Protein AF-A0A7W9SU11-F1 (afdb_monomer)

Radius of gyration: 16.1 Å; Cα contacts (8 Å, |Δi|>4): 436; chains: 1; bounding box: 35×41×41 Å

Foldseek 3Di:
DELVVLLVVLVVLVVPDPDLVVSQVVSLQVQLVCLVDYDPVPPDLDPDDPDLWAWDWSDDPPDQKTKIKIKHAAFTKDFKKFQVQWKKKKAWSFDKKKKWWWFFPDDDDQFTATDIDDIDIHHGSDIQIAGGHGTRGIMMMTRNHNGMIMMIMITNGDRFKMWGWDADPVGGTGTHMDGDDHD

Solvent-accessible surface area (backbone atoms only — not comparable to full-atom values): 9672 Å² total; per-residue (Å²): 76,49,71,69,59,51,53,53,50,51,57,57,48,56,78,76,38,88,49,62,68,62,38,47,64,72,42,46,67,56,53,25,48,27,29,70,43,54,75,62,94,76,69,72,78,73,92,70,53,96,59,64,45,35,34,40,72,76,46,62,92,84,48,71,34,36,39,32,42,36,42,28,43,50,67,19,54,52,67,36,28,45,44,68,69,44,35,31,34,40,28,14,52,36,57,49,34,40,37,32,34,27,25,63,75,52,68,56,97,74,32,36,36,69,45,74,53,77,72,44,77,38,34,60,36,42,73,46,70,25,37,57,69,48,53,48,29,24,34,30,41,31,23,86,41,93,50,67,24,30,32,40,36,40,30,66,41,72,75,56,51,29,35,37,48,41,82,35,96,90,52,49,18,36,73,44,81,43,70,67,75,67,104

Mean predicted aligned error: 4.16 Å

Sequence (183 aa):
MNRETLIRYIRGRKAFYSDPTQLLHAVTPALARFAQHHDLDTAILPTISKGLYVRQRLTAPDEDFQLIAAFWGPQSAAPIHDHDEVTGAVTALQGTVSETKFALKGSEKNIVFLEASETETLGIGQVSPIYPGEALQRHDMRNNSETWAVTLHLYLTPLVQFRIYVPNEEGGYSSLPRTLWFD

pLDDT: mean 92.25, std 9.55, range [49.75, 98.56]

Structure (mmCIF, N/CA/C/O backbone):
data_AF-A0A7W9SU11-F1
#
_entry.id   AF-A0A7W9SU11-F1
#
loop_
_atom_site.group_PDB
_atom_site.id
_atom_site.type_symbol
_atom_site.label_atom_id
_atom_site.label_alt_id
_atom_site.label_comp_id
_atom_site.label_asym_id
_atom_site.label_entity_id
_atom_site.label_seq_id
_atom_site.pdbx_PDB_ins_code
_atom_site.Cartn_x
_atom_site.Cartn_y
_atom_site.Cartn_z
_atom_site.occupancy
_atom_site.B_iso_or_equiv
_atom_site.auth_seq_id
_atom_site.auth_comp_id
_atom_site.auth_asym_id
_atom_site.auth_atom_id
_atom_site.pdbx_PDB_model_num
ATOM 1 N N . MET A 1 1 ? 14.843 0.962 -14.477 1.00 83.25 1 MET A N 1
ATOM 2 C CA . MET A 1 1 ? 14.265 -0.392 -14.710 1.00 83.25 1 MET A CA 1
ATOM 3 C C . MET A 1 1 ? 12.850 -0.170 -15.210 1.00 83.25 1 MET A C 1
ATOM 5 O O . MET A 1 1 ? 12.140 0.564 -14.545 1.00 83.25 1 MET A O 1
ATOM 9 N N . ASN A 1 2 ? 12.438 -0.745 -16.344 1.00 88.56 2 ASN A N 1
ATOM 10 C CA . ASN A 1 2 ? 11.078 -0.528 -16.861 1.00 88.56 2 ASN A CA 1
ATOM 11 C C . ASN A 1 2 ? 10.043 -1.494 -16.243 1.00 88.56 2 ASN A C 1
ATOM 13 O O . ASN A 1 2 ? 10.406 -2.472 -15.579 1.00 88.56 2 ASN A O 1
ATOM 17 N N . ARG A 1 3 ? 8.750 -1.221 -16.480 1.00 90.94 3 ARG A N 1
ATOM 18 C CA . ARG A 1 3 ? 7.611 -1.979 -15.923 1.00 90.94 3 ARG A CA 1
ATOM 19 C C . ARG A 1 3 ? 7.685 -3.471 -16.248 1.00 90.94 3 ARG A C 1
ATOM 21 O O . ARG A 1 3 ? 7.532 -4.308 -15.364 1.00 90.94 3 ARG A O 1
ATOM 28 N N . GLU A 1 4 ? 7.945 -3.813 -17.505 1.00 92.38 4 GLU A N 1
ATOM 29 C CA . GLU A 1 4 ? 7.996 -5.208 -17.963 1.00 92.38 4 GLU A CA 1
ATOM 30 C C . GLU A 1 4 ? 9.142 -5.991 -17.320 1.00 92.38 4 GLU A C 1
ATOM 32 O O . GLU A 1 4 ? 8.994 -7.170 -16.990 1.00 92.38 4 GLU A O 1
ATOM 37 N N . THR A 1 5 ? 10.281 -5.331 -17.106 1.00 93.88 5 THR A N 1
ATOM 38 C CA . THR A 1 5 ? 11.425 -5.913 -16.400 1.00 93.88 5 THR A CA 1
ATOM 39 C C . THR A 1 5 ? 11.076 -6.198 -14.943 1.00 93.88 5 THR A C 1
ATOM 41 O O . THR A 1 5 ? 11.399 -7.279 -14.452 1.00 93.88 5 THR A O 1
ATOM 44 N N . LEU A 1 6 ? 10.379 -5.278 -14.262 1.00 95.19 6 LEU A N 1
ATOM 45 C CA . LEU A 1 6 ? 9.931 -5.488 -12.882 1.00 95.19 6 LEU A CA 1
ATOM 46 C C . LEU A 1 6 ? 8.947 -6.663 -12.782 1.00 95.19 6 LEU A C 1
ATOM 48 O O . LEU A 1 6 ? 9.148 -7.555 -11.961 1.00 95.19 6 LEU A O 1
ATOM 52 N N . ILE A 1 7 ? 7.928 -6.702 -13.646 1.00 95.75 7 ILE A N 1
ATOM 53 C CA . ILE A 1 7 ? 6.928 -7.784 -13.691 1.00 95.75 7 ILE A CA 1
ATOM 54 C C . ILE A 1 7 ? 7.610 -9.140 -13.899 1.00 95.75 7 ILE A C 1
ATOM 56 O O . ILE A 1 7 ? 7.384 -10.079 -13.137 1.00 95.75 7 ILE A O 1
ATOM 60 N N . ARG A 1 8 ? 8.504 -9.237 -14.891 1.00 96.62 8 ARG A N 1
ATOM 61 C CA . ARG A 1 8 ? 9.259 -10.465 -15.173 1.00 96.62 8 ARG A CA 1
ATOM 62 C C . ARG A 1 8 ? 10.129 -10.886 -13.992 1.00 96.62 8 ARG A C 1
ATOM 64 O O . ARG A 1 8 ? 10.212 -12.075 -13.696 1.00 96.62 8 ARG A O 1
ATOM 71 N N . TYR A 1 9 ? 10.760 -9.924 -13.318 1.00 97.44 9 TYR A N 1
ATOM 72 C CA . TYR A 1 9 ? 11.571 -10.186 -12.135 1.00 97.44 9 TYR A CA 1
ATOM 73 C C . TYR A 1 9 ? 10.728 -10.754 -10.986 1.00 97.44 9 TYR A C 1
ATOM 75 O O . TYR A 1 9 ? 11.094 -11.788 -10.432 1.00 97.44 9 TYR A O 1
ATOM 83 N N . ILE A 1 10 ? 9.587 -10.134 -10.661 1.00 97.81 10 ILE A N 1
ATOM 84 C CA . ILE A 1 10 ? 8.680 -10.603 -9.598 1.00 97.81 10 ILE A CA 1
ATOM 85 C C . ILE A 1 10 ? 8.166 -12.009 -9.915 1.00 97.81 10 ILE A C 1
ATOM 87 O O . ILE A 1 10 ? 8.278 -12.899 -9.071 1.00 97.81 10 ILE A O 1
ATOM 91 N N . ARG A 1 11 ? 7.696 -12.241 -11.147 1.00 96.69 11 ARG A N 1
ATOM 92 C CA . ARG A 1 11 ? 7.242 -13.563 -11.601 1.00 96.69 11 ARG A CA 1
ATOM 93 C C . ARG A 1 11 ? 8.333 -14.620 -11.451 1.00 96.69 11 ARG A C 1
ATOM 95 O O . ARG A 1 11 ? 8.087 -15.697 -10.920 1.00 96.69 11 ARG A O 1
ATOM 102 N N . GLY A 1 12 ? 9.557 -14.286 -11.861 1.00 97.19 12 GLY A N 1
ATOM 103 C CA . GLY A 1 12 ? 10.714 -15.157 -11.689 1.00 97.19 12 GLY A CA 1
ATOM 104 C C . GLY A 1 12 ? 10.969 -15.496 -10.221 1.00 97.19 12 GL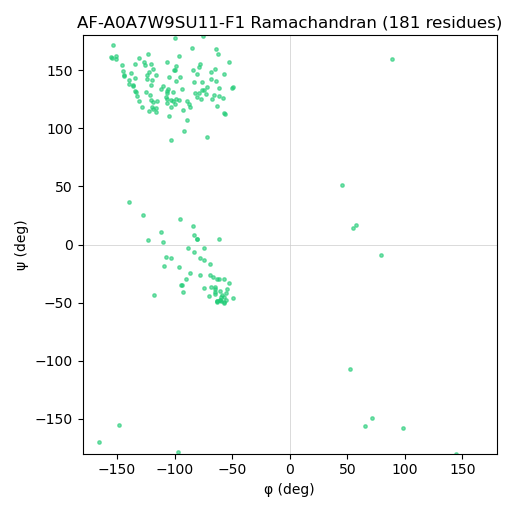Y A C 1
ATOM 105 O O . GLY A 1 12 ? 11.205 -16.653 -9.909 1.00 97.19 12 GLY A O 1
ATOM 106 N N . ARG A 1 13 ? 10.875 -14.522 -9.304 1.00 97.69 13 ARG A N 1
ATOM 107 C CA . ARG A 1 13 ? 11.064 -14.757 -7.861 1.00 97.69 13 ARG A CA 1
ATOM 108 C C . ARG A 1 13 ? 9.948 -15.588 -7.235 1.00 97.69 13 ARG A C 1
ATOM 110 O O . ARG A 1 13 ? 10.260 -16.439 -6.409 1.00 97.69 13 ARG A O 1
ATOM 117 N N . LYS A 1 14 ? 8.694 -15.418 -7.658 1.00 95.62 14 LYS A N 1
ATOM 118 C CA . LYS A 1 14 ? 7.556 -16.223 -7.176 1.00 95.62 14 LYS A CA 1
ATOM 119 C C . LYS A 1 14 ? 7.754 -17.728 -7.384 1.00 95.62 14 LYS A C 1
ATOM 121 O O . LYS A 1 14 ? 7.312 -18.507 -6.553 1.00 95.62 14 LYS A O 1
ATOM 126 N N . ALA A 1 15 ? 8.494 -18.136 -8.416 1.00 92.19 15 ALA A N 1
ATOM 127 C CA . ALA A 1 15 ? 8.825 -19.545 -8.645 1.00 92.19 15 ALA A CA 1
ATOM 128 C C . ALA A 1 15 ? 9.805 -20.149 -7.614 1.00 92.19 15 ALA A C 1
ATOM 130 O O . ALA A 1 15 ? 9.920 -21.369 -7.537 1.00 92.19 15 ALA A O 1
ATOM 131 N N . PHE A 1 16 ? 10.521 -19.325 -6.838 1.00 95.25 16 PHE A N 1
ATOM 132 C CA . PHE A 1 16 ? 11.552 -19.776 -5.890 1.00 95.25 16 PHE A CA 1
ATOM 133 C C . PHE A 1 16 ? 11.160 -19.631 -4.416 1.00 95.25 16 PHE A C 1
ATOM 135 O O . PHE A 1 16 ? 11.788 -20.260 -3.568 1.00 95.25 16 PHE A O 1
ATOM 142 N N . TYR A 1 17 ? 10.163 -18.803 -4.098 1.00 96.12 17 TYR A N 1
ATOM 143 C CA . TYR A 1 17 ? 9.765 -18.513 -2.720 1.00 96.12 17 TYR A CA 1
ATOM 144 C C . TYR A 1 17 ? 8.313 -18.922 -2.483 1.00 96.12 17 TYR A C 1
ATOM 146 O O . TYR A 1 17 ? 7.404 -18.360 -3.088 1.00 96.12 17 TYR A O 1
ATOM 154 N N . SER A 1 18 ? 8.099 -19.864 -1.563 1.00 92.88 18 SER A N 1
ATOM 155 C CA . SER A 1 18 ? 6.765 -20.239 -1.075 1.00 92.88 18 SER A CA 1
ATOM 156 C C . SER A 1 18 ? 6.287 -19.366 0.089 1.00 92.88 18 SER A C 1
ATOM 158 O O . SER A 1 18 ? 5.088 -19.245 0.312 1.00 92.88 18 SER A O 1
ATOM 160 N N . ASP A 1 19 ? 7.218 -18.769 0.838 1.00 95.81 19 ASP A N 1
ATOM 161 C CA .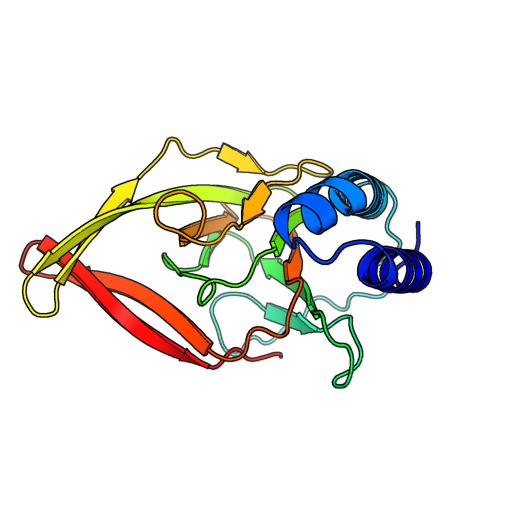 ASP A 1 19 ? 6.925 -17.835 1.926 1.00 95.81 19 ASP A CA 1
ATOM 162 C C . ASP A 1 19 ? 6.775 -16.409 1.356 1.00 95.81 19 ASP A C 1
ATOM 164 O O . ASP A 1 19 ? 7.739 -15.872 0.790 1.00 95.81 19 ASP A O 1
ATOM 168 N N . PRO A 1 20 ? 5.596 -15.771 1.492 1.00 95.31 20 PRO A N 1
ATOM 169 C CA . PRO A 1 20 ? 5.348 -14.448 0.930 1.00 95.31 20 PRO A CA 1
ATOM 170 C C . PRO A 1 20 ? 6.186 -13.345 1.591 1.00 95.31 20 PRO A C 1
ATOM 172 O O . PRO A 1 20 ? 6.525 -12.368 0.928 1.00 95.31 20 PRO A O 1
ATOM 175 N N . THR A 1 21 ? 6.582 -13.490 2.857 1.00 95.25 21 THR A N 1
ATOM 176 C CA . THR A 1 21 ? 7.449 -12.527 3.551 1.00 95.25 21 THR A CA 1
ATOM 177 C C . THR A 1 21 ? 8.866 -12.582 2.992 1.00 95.25 21 THR A C 1
ATOM 179 O O . THR A 1 21 ? 9.460 -11.546 2.683 1.00 95.25 21 THR A O 1
ATOM 182 N N . GLN A 1 22 ? 9.399 -13.789 2.780 1.00 97.38 22 GLN A N 1
ATOM 183 C CA . GLN A 1 22 ? 10.710 -13.965 2.145 1.00 97.38 22 GLN A CA 1
ATOM 184 C C . GLN A 1 22 ? 10.703 -13.481 0.694 1.00 97.38 22 GLN A C 1
ATOM 186 O O . GLN A 1 22 ? 11.646 -12.816 0.257 1.00 97.38 22 GLN A O 1
ATOM 191 N N . LEU A 1 23 ? 9.623 -13.767 -0.041 1.00 98.19 23 LEU A N 1
ATOM 192 C CA . LEU A 1 23 ? 9.425 -13.252 -1.390 1.00 98.19 23 LEU A CA 1
ATOM 193 C C . LEU A 1 23 ? 9.410 -11.722 -1.401 1.00 98.19 23 LEU A C 1
ATOM 195 O O . LEU A 1 23 ? 10.122 -11.128 -2.213 1.00 98.19 23 LEU A O 1
ATOM 199 N N . LEU A 1 24 ? 8.640 -11.087 -0.508 1.00 98.19 24 LEU A N 1
ATOM 200 C CA . LEU A 1 24 ? 8.565 -9.630 -0.427 1.00 98.19 24 LEU A CA 1
ATOM 201 C C . LEU A 1 24 ? 9.955 -9.039 -0.196 1.00 98.19 24 LEU A C 1
ATOM 203 O O . LEU A 1 24 ? 10.400 -8.193 -0.969 1.00 98.19 24 LEU A O 1
ATOM 207 N N . HIS A 1 25 ? 10.681 -9.559 0.794 1.00 97.62 25 HIS A N 1
ATOM 208 C CA . HIS A 1 25 ? 12.052 -9.147 1.077 1.00 97.62 25 HIS A CA 1
ATOM 209 C C . HIS A 1 25 ? 12.966 -9.277 -0.158 1.00 97.62 25 HIS A C 1
ATOM 211 O O . HIS A 1 25 ? 13.741 -8.368 -0.460 1.00 97.62 25 HIS A O 1
ATOM 217 N N . ALA A 1 26 ? 12.844 -10.362 -0.928 1.00 98.12 26 ALA A N 1
ATOM 218 C CA . ALA A 1 26 ? 13.635 -10.588 -2.139 1.00 98.12 26 ALA A CA 1
ATOM 219 C C . ALA A 1 26 ? 13.291 -9.640 -3.309 1.00 98.12 26 ALA A C 1
ATOM 221 O O . ALA A 1 26 ? 14.146 -9.389 -4.174 1.00 98.12 26 ALA A O 1
ATOM 222 N N . VAL A 1 27 ? 12.061 -9.115 -3.375 1.00 98.31 27 VAL A N 1
ATOM 223 C CA . VAL A 1 27 ? 11.626 -8.181 -4.431 1.00 98.31 27 VAL A CA 1
ATOM 224 C C . VAL A 1 27 ? 11.716 -6.708 -4.033 1.00 98.31 27 VAL A C 1
ATOM 226 O O . VAL A 1 27 ? 11.828 -5.867 -4.926 1.00 98.31 27 VAL A O 1
ATOM 229 N N . THR A 1 28 ? 11.776 -6.381 -2.740 1.00 98.31 28 THR A N 1
ATOM 230 C CA . THR A 1 28 ? 11.901 -5.006 -2.222 1.00 98.31 28 THR A CA 1
ATOM 231 C C . THR A 1 28 ? 13.013 -4.189 -2.896 1.00 98.31 28 THR A C 1
ATOM 233 O O . THR A 1 28 ? 12.728 -3.081 -3.356 1.00 98.31 28 THR A O 1
ATOM 236 N N . PRO A 1 29 ? 14.247 -4.702 -3.096 1.00 97.69 29 PRO A N 1
ATOM 237 C CA . PRO A 1 29 ? 15.281 -3.941 -3.803 1.00 97.69 29 PRO A CA 1
ATOM 238 C C . PRO A 1 29 ? 14.929 -3.626 -5.264 1.00 97.69 29 PRO A C 1
ATOM 240 O O . PRO A 1 29 ? 15.383 -2.625 -5.814 1.00 97.69 29 PRO A O 1
ATOM 243 N N . ALA A 1 30 ? 14.142 -4.480 -5.928 1.00 97.06 30 ALA A N 1
ATOM 244 C CA . ALA A 1 30 ? 13.683 -4.223 -7.290 1.00 97.06 30 ALA A CA 1
ATOM 245 C C . ALA A 1 30 ? 12.582 -3.155 -7.324 1.00 97.06 30 ALA A C 1
ATOM 247 O O . ALA A 1 30 ? 12.623 -2.309 -8.215 1.00 97.06 30 ALA A O 1
ATOM 248 N N . LEU A 1 31 ? 11.673 -3.145 -6.340 1.00 97.06 31 LEU A N 1
ATOM 249 C CA . LEU A 1 31 ? 10.680 -2.078 -6.172 1.00 97.06 31 LEU A CA 1
ATOM 250 C C . LEU A 1 31 ? 11.354 -0.723 -5.947 1.00 97.06 31 LEU A C 1
ATOM 252 O O . LEU A 1 31 ? 11.051 0.226 -6.663 1.00 97.06 31 LEU A O 1
ATOM 256 N N . ALA A 1 32 ? 12.331 -0.654 -5.039 1.00 96.50 32 ALA A N 1
ATOM 257 C CA . ALA A 1 32 ? 13.080 0.573 -4.766 1.00 96.50 32 ALA A CA 1
ATOM 258 C C . ALA A 1 32 ? 13.812 1.099 -6.017 1.00 96.50 32 ALA A C 1
ATOM 260 O O . ALA A 1 32 ? 13.729 2.281 -6.350 1.00 96.50 32 ALA A O 1
ATOM 261 N N . ARG A 1 33 ? 14.485 0.214 -6.769 1.00 95.00 33 ARG A N 1
ATOM 262 C CA . ARG A 1 33 ? 15.154 0.590 -8.029 1.00 95.00 33 ARG A CA 1
ATOM 263 C C . ARG A 1 33 ? 14.179 1.037 -9.11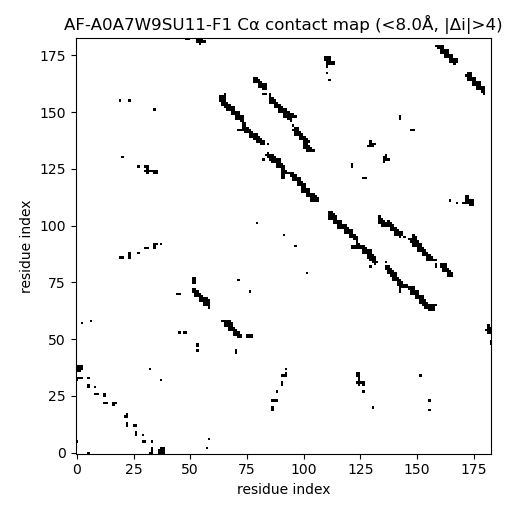1 1.00 95.00 33 ARG A C 1
ATOM 265 O O . ARG A 1 33 ? 14.521 1.929 -9.885 1.00 95.00 33 ARG A O 1
ATOM 272 N N . PHE A 1 34 ? 13.016 0.391 -9.205 1.00 93.94 34 PHE A N 1
ATOM 273 C CA . PHE A 1 34 ? 11.959 0.809 -10.119 1.00 93.94 34 PHE A CA 1
ATOM 274 C C . PHE A 1 34 ? 11.467 2.203 -9.734 1.00 93.94 34 PHE A C 1
ATOM 276 O O . PHE A 1 34 ? 11.493 3.086 -10.576 1.00 93.94 34 PHE A O 1
ATOM 283 N N . ALA A 1 35 ? 11.156 2.444 -8.461 1.00 93.19 35 ALA A N 1
ATOM 284 C CA . ALA A 1 35 ? 10.725 3.750 -7.976 1.00 93.19 35 ALA A CA 1
ATOM 285 C C . ALA A 1 35 ? 11.697 4.886 -8.321 1.00 93.19 35 ALA A C 1
ATOM 287 O O . ALA A 1 35 ? 11.261 5.952 -8.729 1.00 93.19 35 ALA A O 1
ATOM 288 N N . GLN A 1 36 ? 13.006 4.646 -8.266 1.00 91.00 36 GLN A N 1
ATOM 289 C CA . GLN A 1 36 ? 14.010 5.668 -8.584 1.00 91.00 36 GLN A CA 1
ATOM 290 C C . GLN A 1 36 ? 14.238 5.921 -10.084 1.00 91.00 36 GLN A C 1
ATOM 292 O O . GLN A 1 36 ? 14.706 6.991 -10.454 1.00 91.00 36 GLN A O 1
ATOM 297 N N . HIS A 1 37 ? 13.985 4.932 -10.945 1.00 83.31 37 HIS A N 1
ATOM 298 C CA . HIS A 1 37 ? 14.396 4.962 -12.359 1.00 83.31 37 HIS A CA 1
ATOM 299 C C . HIS A 1 37 ? 13.306 4.397 -13.272 1.00 83.31 37 HIS A C 1
ATOM 301 O O . HIS A 1 37 ? 13.599 3.621 -14.197 1.00 83.31 37 HIS A O 1
ATOM 307 N N . HIS A 1 38 ? 12.051 4.666 -12.931 1.00 74.44 38 HIS A N 1
ATOM 308 C CA . HIS A 1 38 ? 10.921 4.257 -13.740 1.00 74.44 38 HIS A CA 1
ATOM 309 C C . HIS A 1 38 ? 10.758 5.242 -14.887 1.00 74.44 38 HIS A C 1
ATOM 311 O O . HIS A 1 38 ? 11.009 6.434 -14.757 1.00 74.44 38 HIS A O 1
ATOM 317 N N . ASP A 1 39 ? 10.306 4.699 -16.000 1.00 66.00 39 ASP A N 1
ATOM 318 C CA . ASP A 1 39 ? 9.801 5.464 -17.120 1.00 66.00 39 ASP A CA 1
ATOM 319 C C . ASP A 1 39 ? 8.276 5.330 -17.038 1.00 66.00 39 ASP A C 1
ATOM 321 O O . ASP A 1 39 ? 7.695 4.323 -17.455 1.00 66.00 39 ASP A O 1
ATOM 325 N N . LEU A 1 40 ? 7.652 6.264 -16.316 1.00 62.12 40 LEU A N 1
ATOM 326 C CA . LEU A 1 40 ? 6.199 6.434 -16.315 1.00 62.12 40 LEU A CA 1
ATOM 327 C C . LEU A 1 40 ? 5.804 7.520 -17.321 1.00 62.12 40 LEU A C 1
ATOM 329 O O . LEU A 1 40 ? 4.695 8.035 -17.209 1.00 62.12 40 LEU A O 1
ATOM 333 N N . ASP A 1 41 ? 6.638 7.835 -18.323 1.00 53.31 41 ASP A N 1
ATOM 334 C CA . ASP A 1 41 ? 6.478 8.981 -19.242 1.00 53.31 41 ASP A CA 1
ATOM 335 C C . ASP A 1 41 ? 5.184 8.931 -20.092 1.00 53.31 41 ASP A C 1
ATOM 337 O O . ASP A 1 41 ? 4.930 9.785 -20.937 1.00 53.31 41 ASP A O 1
ATOM 341 N N . THR A 1 42 ? 4.314 7.948 -19.847 1.00 49.75 42 THR A N 1
ATOM 342 C CA . THR A 1 42 ? 3.008 7.737 -20.481 1.00 49.75 42 THR A CA 1
ATOM 343 C C . THR A 1 42 ? 1.827 7.676 -19.504 1.00 49.75 42 THR A C 1
ATOM 345 O O . THR A 1 42 ? 0.697 7.439 -19.937 1.00 49.75 42 THR A O 1
ATOM 348 N N . ALA A 1 43 ? 2.033 7.881 -18.200 1.00 55.91 43 ALA A N 1
ATOM 349 C CA . ALA A 1 43 ? 0.943 7.909 -17.233 1.00 55.91 43 ALA A CA 1
ATOM 350 C C . ALA A 1 43 ? 0.121 9.193 -17.421 1.00 55.91 43 ALA A C 1
ATOM 352 O O . ALA A 1 43 ? 0.435 10.249 -16.875 1.00 55.91 43 ALA A O 1
ATOM 353 N N . ILE A 1 44 ? -0.937 9.101 -18.229 1.00 56.00 44 ILE A N 1
ATOM 354 C CA . ILE A 1 44 ? -1.961 10.139 -18.322 1.00 56.00 44 ILE A CA 1
ATOM 355 C C . ILE A 1 44 ? -2.511 10.321 -16.912 1.00 56.00 44 ILE A C 1
ATOM 357 O O . ILE A 1 44 ? -3.130 9.397 -16.386 1.00 56.00 44 ILE A O 1
ATOM 361 N N . LEU A 1 45 ? -2.271 11.493 -16.312 1.00 61.69 45 LEU A N 1
ATOM 362 C CA . LEU A 1 45 ? -2.900 11.858 -15.049 1.00 61.69 45 LEU A CA 1
ATOM 363 C C . LEU A 1 45 ? -4.416 11.757 -15.254 1.00 61.69 45 LEU A C 1
ATOM 365 O O . LEU A 1 45 ? -4.978 12.519 -16.048 1.00 61.69 45 LEU A O 1
ATOM 369 N N . PRO A 1 46 ? -5.078 10.794 -14.605 1.00 60.44 46 PRO A N 1
ATOM 370 C CA . PRO A 1 46 ? -6.493 10.586 -14.816 1.00 60.44 46 PRO A CA 1
ATOM 371 C C . PRO A 1 46 ? -7.239 11.799 -14.260 1.00 60.44 46 PRO A C 1
ATOM 373 O O . PRO A 1 46 ? -7.070 12.177 -13.102 1.00 60.44 46 PRO A O 1
ATOM 376 N N . THR A 1 47 ? -8.056 12.432 -15.098 1.00 61.09 47 THR A N 1
ATOM 377 C CA . THR A 1 47 ? -8.849 13.615 -14.725 1.00 61.09 47 THR A CA 1
ATOM 378 C C . THR A 1 47 ? -10.153 13.255 -14.014 1.00 61.09 47 THR A C 1
ATOM 380 O O . THR A 1 47 ? -10.857 14.142 -13.536 1.00 61.09 47 THR A O 1
ATOM 383 N N . ILE A 1 48 ? -10.483 11.961 -13.936 1.00 64.25 48 ILE A N 1
ATOM 384 C CA . ILE A 1 48 ? -11.693 11.429 -13.309 1.00 64.25 48 ILE A CA 1
ATOM 385 C C . ILE A 1 48 ? -11.293 10.239 -12.437 1.00 64.25 48 ILE A C 1
ATOM 387 O O . ILE A 1 48 ? -10.574 9.351 -12.888 1.00 64.25 48 ILE A O 1
ATOM 391 N N . SER A 1 49 ? -11.783 10.224 -11.199 1.00 68.62 49 SER A N 1
ATOM 392 C CA . SER A 1 49 ? -11.659 9.100 -10.272 1.00 68.62 49 SER A CA 1
ATOM 393 C C . SER A 1 49 ? -13.042 8.658 -9.802 1.00 68.62 49 SER A C 1
ATOM 395 O O . SER A 1 49 ? -13.923 9.492 -9.584 1.00 68.62 49 SER A O 1
ATOM 397 N N . LYS A 1 50 ? -13.223 7.354 -9.577 1.00 66.75 50 LYS A N 1
ATOM 398 C CA . LYS A 1 50 ? -14.367 6.799 -8.833 1.00 66.75 50 LYS A CA 1
ATOM 399 C C . LYS A 1 50 ? -14.258 7.016 -7.312 1.00 66.75 50 LYS A C 1
ATOM 401 O O . LYS A 1 50 ? -15.167 6.628 -6.582 1.00 66.75 50 LYS A O 1
ATOM 406 N N . GLY A 1 51 ? -13.162 7.595 -6.817 1.00 69.88 51 GLY A N 1
ATOM 407 C CA . GLY A 1 51 ? -12.908 7.853 -5.400 1.00 69.88 51 GLY A CA 1
ATOM 408 C C . GLY A 1 51 ? -12.059 9.103 -5.146 1.00 69.88 51 GLY A C 1
ATOM 409 O O . GLY A 1 51 ? -12.027 10.030 -5.947 1.00 69.88 51 GLY A O 1
ATOM 410 N N . LEU A 1 52 ? -11.378 9.134 -3.995 1.00 80.12 52 LEU A N 1
ATOM 411 C CA . LEU A 1 52 ? -10.535 10.268 -3.574 1.00 80.12 52 LEU A CA 1
ATOM 412 C C . LEU A 1 52 ? -9.162 10.302 -4.271 1.00 80.12 52 LEU A C 1
ATOM 414 O O . LEU A 1 52 ? -8.434 11.284 -4.165 1.00 80.12 52 LEU A O 1
ATOM 418 N N . TYR A 1 53 ? -8.806 9.217 -4.953 1.00 85.75 53 TYR A N 1
ATOM 419 C CA . TYR A 1 53 ? -7.558 9.011 -5.679 1.00 85.75 53 TYR A CA 1
ATOM 420 C C . TYR A 1 53 ? -7.794 7.965 -6.771 1.00 85.75 53 TYR A C 1
ATOM 422 O O . TYR A 1 53 ? -8.778 7.224 -6.717 1.00 85.75 53 TYR A O 1
ATOM 430 N N . VAL A 1 54 ? -6.925 7.903 -7.775 1.00 90.69 54 VAL A N 1
ATOM 431 C CA . VAL A 1 54 ? -7.098 6.986 -8.915 1.00 90.69 54 VAL A CA 1
ATOM 432 C C . VAL A 1 54 ? -6.252 5.738 -8.725 1.00 90.69 54 VAL A C 1
ATOM 434 O O . VAL A 1 54 ? -5.109 5.850 -8.286 1.00 90.69 54 VAL A O 1
ATOM 437 N N . ARG A 1 55 ? -6.774 4.562 -9.090 1.00 92.44 55 ARG A N 1
ATOM 438 C CA . ARG A 1 55 ? -6.005 3.311 -9.147 1.00 92.44 55 ARG A CA 1
ATOM 439 C C . ARG A 1 55 ? -5.929 2.767 -10.566 1.00 92.44 55 ARG A C 1
ATOM 441 O O . ARG A 1 55 ? -6.929 2.318 -11.118 1.00 92.44 55 ARG A O 1
ATOM 448 N N . GLN A 1 56 ? -4.718 2.688 -11.102 1.00 91.81 56 GLN A N 1
ATOM 449 C CA . GLN A 1 56 ? -4.441 2.040 -12.378 1.00 91.81 56 GLN A CA 1
ATOM 450 C C . GLN A 1 56 ? -3.737 0.702 -12.152 1.00 91.81 56 GLN A C 1
ATOM 452 O O . GLN A 1 56 ? -2.640 0.646 -11.590 1.00 91.81 56 GLN A O 1
ATOM 457 N N . ARG A 1 57 ? -4.333 -0.394 -12.631 1.00 93.56 57 ARG A N 1
ATOM 458 C CA . ARG A 1 57 ? -3.661 -1.699 -12.649 1.00 93.56 57 ARG A CA 1
ATOM 459 C C . ARG A 1 57 ? -2.571 -1.704 -13.727 1.00 93.56 57 ARG A C 1
ATOM 461 O O . ARG A 1 57 ? -2.826 -1.366 -14.878 1.00 93.56 57 ARG A O 1
ATOM 468 N N . LEU A 1 58 ? -1.362 -2.119 -13.354 1.00 93.06 58 LEU A N 1
ATOM 469 C CA . LEU A 1 58 ? -0.193 -2.203 -14.243 1.00 93.06 58 LEU A CA 1
ATOM 470 C C . LEU A 1 58 ? 0.137 -3.634 -14.696 1.00 93.06 58 LEU A C 1
ATOM 472 O O . LEU A 1 58 ? 0.978 -3.831 -15.570 1.00 93.06 58 LEU A O 1
ATOM 476 N N . THR A 1 59 ? -0.496 -4.625 -14.074 1.00 95.19 59 THR A N 1
ATOM 477 C CA . THR A 1 59 ? -0.386 -6.059 -14.390 1.00 95.19 59 THR A CA 1
ATOM 478 C C . THR A 1 59 ? -1.560 -6.507 -15.251 1.00 95.19 59 THR A C 1
ATOM 480 O O . THR A 1 59 ? -2.644 -5.927 -15.161 1.00 95.19 59 THR A O 1
ATOM 483 N N . ALA A 1 60 ? -1.370 -7.557 -16.051 1.00 93.56 60 ALA A N 1
ATOM 484 C CA . ALA A 1 60 ? -2.475 -8.173 -16.776 1.00 93.56 60 ALA A CA 1
ATOM 485 C C . ALA A 1 60 ? -3.491 -8.801 -15.793 1.00 93.56 60 ALA A C 1
ATOM 487 O O . ALA A 1 60 ? -3.100 -9.173 -14.680 1.00 93.56 60 ALA A O 1
ATOM 488 N N . PRO A 1 61 ? -4.790 -8.889 -16.152 1.00 91.38 61 PRO A N 1
ATOM 489 C CA . PRO A 1 61 ? -5.836 -9.423 -15.280 1.00 91.38 61 PRO A CA 1
ATOM 490 C C . PRO A 1 61 ? -5.563 -10.813 -14.694 1.00 91.38 61 PRO A C 1
ATOM 492 O O . PRO A 1 6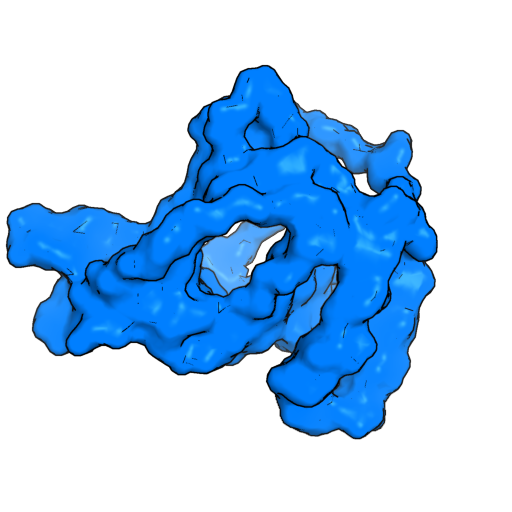1 ? -5.960 -11.062 -13.556 1.00 91.38 61 PRO A O 1
ATOM 495 N N . ASP A 1 62 ? -4.871 -11.659 -15.451 1.00 93.12 62 ASP A N 1
ATOM 496 C CA . ASP A 1 62 ? -4.529 -13.057 -15.179 1.00 93.12 62 ASP A CA 1
ATOM 497 C C . ASP A 1 62 ? -3.211 -13.257 -14.409 1.00 93.12 62 ASP A C 1
ATOM 499 O O . ASP A 1 62 ? -2.894 -14.387 -14.043 1.00 93.12 62 ASP A O 1
ATOM 503 N N . GLU A 1 63 ? -2.458 -12.191 -14.112 1.00 95.69 63 GLU A N 1
ATOM 504 C CA . GLU A 1 63 ? -1.291 -12.297 -13.225 1.00 95.69 63 GLU A CA 1
ATOM 505 C C . GLU A 1 63 ? -1.711 -12.699 -11.802 1.00 95.69 63 GLU A C 1
ATOM 507 O O . GLU A 1 63 ? -2.686 -12.187 -11.243 1.00 95.69 63 GLU A O 1
ATOM 512 N N . ASP A 1 64 ? -0.908 -13.558 -11.175 1.00 95.75 64 ASP A N 1
ATOM 513 C CA . ASP A 1 64 ? -1.094 -14.066 -9.810 1.00 95.75 64 ASP A CA 1
ATOM 514 C C . ASP A 1 64 ? -0.535 -13.121 -8.725 1.00 95.75 64 ASP A C 1
ATOM 516 O O . ASP A 1 64 ? -0.334 -13.507 -7.572 1.00 95.75 64 ASP A O 1
ATOM 520 N N . PHE A 1 65 ? -0.271 -11.872 -9.103 1.00 97.62 65 PHE A N 1
ATOM 521 C CA . PHE A 1 65 ? 0.097 -10.745 -8.255 1.00 97.62 65 PHE A CA 1
ATOM 522 C C . PHE A 1 65 ? -0.400 -9.455 -8.919 1.00 97.62 65 PHE A C 1
ATOM 524 O O . PHE A 1 65 ? -0.682 -9.421 -10.119 1.00 97.62 65 PHE A O 1
ATOM 531 N N . GLN A 1 66 ? -0.499 -8.369 -8.158 1.00 97.75 66 GLN A N 1
ATOM 532 C CA . GLN A 1 66 ? -0.956 -7.083 -8.679 1.00 97.75 66 GLN A CA 1
ATOM 533 C C . GLN A 1 66 ? 0.103 -6.006 -8.468 1.00 97.75 66 GLN A C 1
ATOM 535 O O . GLN A 1 66 ? 0.572 -5.787 -7.355 1.00 97.75 66 GLN A O 1
ATOM 540 N N . LEU A 1 67 ? 0.438 -5.301 -9.548 1.00 97.19 67 LEU A N 1
ATOM 541 C CA . LEU A 1 67 ? 1.027 -3.965 -9.473 1.00 97.19 67 LEU A CA 1
ATOM 542 C C . LEU A 1 67 ? -0.049 -2.930 -9.767 1.00 97.19 67 LEU A C 1
ATOM 544 O O . LEU A 1 67 ? -0.769 -3.055 -10.765 1.00 97.19 67 LEU A O 1
ATOM 548 N N . ILE A 1 68 ? -0.131 -1.915 -8.916 1.00 95.56 68 ILE A N 1
ATOM 549 C CA . ILE A 1 68 ? -1.116 -0.839 -9.000 1.00 95.56 68 ILE A CA 1
ATOM 550 C C . ILE A 1 68 ? -0.381 0.488 -8.826 1.00 95.56 68 ILE A C 1
ATOM 552 O O . ILE A 1 68 ? 0.351 0.661 -7.855 1.00 95.56 68 ILE A O 1
ATOM 556 N N . ALA A 1 69 ? -0.581 1.421 -9.751 1.00 94.31 69 ALA A N 1
ATOM 557 C CA . ALA A 1 69 ? -0.225 2.817 -9.540 1.00 94.31 69 ALA A CA 1
ATOM 558 C C . ALA A 1 69 ? -1.422 3.537 -8.913 1.00 94.31 69 ALA A C 1
ATOM 560 O O . ALA A 1 69 ? -2.519 3.507 -9.476 1.00 94.31 69 ALA A O 1
ATOM 561 N N . ALA A 1 70 ? -1.217 4.164 -7.758 1.00 94.44 70 ALA A N 1
ATOM 562 C CA . ALA A 1 70 ? -2.194 5.055 -7.154 1.00 94.44 70 ALA A CA 1
ATOM 563 C C . ALA A 1 70 ? -1.766 6.512 -7.370 1.00 94.44 70 ALA A C 1
ATOM 565 O O . ALA A 1 70 ? -0.645 6.887 -7.025 1.00 94.44 70 ALA A O 1
ATOM 566 N N . PHE A 1 71 ? -2.652 7.314 -7.962 1.00 93.50 71 PHE A N 1
ATOM 567 C CA . PHE A 1 71 ? -2.423 8.730 -8.247 1.00 93.50 71 PHE A CA 1
ATOM 568 C C . PHE A 1 71 ? -3.177 9.578 -7.235 1.00 93.50 71 PHE A C 1
ATOM 570 O O . PHE A 1 71 ? -4.409 9.540 -7.167 1.00 93.50 71 PHE A O 1
ATOM 577 N N . TRP A 1 72 ? -2.420 10.357 -6.478 1.00 93.62 72 TRP A N 1
ATOM 578 C CA . TRP A 1 72 ? -2.895 11.163 -5.370 1.00 93.62 72 TRP A CA 1
ATOM 579 C C . TRP A 1 72 ? -2.936 12.621 -5.804 1.00 93.62 72 TRP A C 1
ATOM 581 O O . TRP A 1 72 ? -1.891 13.249 -5.992 1.00 93.62 72 TRP A O 1
ATOM 591 N N . GLY A 1 73 ? -4.143 13.169 -5.942 1.00 91.06 73 GLY A N 1
ATOM 592 C CA . GLY A 1 73 ? -4.320 14.606 -6.131 1.00 91.06 73 GLY A CA 1
ATOM 593 C C . GLY A 1 73 ? -3.799 15.399 -4.925 1.00 91.06 73 GLY A C 1
ATOM 594 O O . GLY A 1 73 ? -3.591 14.808 -3.855 1.00 91.06 73 GLY A O 1
ATOM 595 N N . PRO A 1 74 ? -3.595 16.719 -5.070 1.00 90.94 74 PRO A N 1
ATOM 596 C CA . PRO A 1 74 ? -3.265 17.588 -3.945 1.00 90.94 74 PRO A CA 1
ATOM 597 C C . PRO A 1 74 ? -4.236 17.384 -2.781 1.00 90.94 74 PRO A C 1
ATOM 599 O O . PRO A 1 74 ? -5.447 17.301 -2.998 1.00 90.94 74 PRO A O 1
ATOM 602 N N . GLN A 1 75 ? -3.709 17.274 -1.562 1.00 93.00 75 GLN A N 1
ATOM 603 C CA . GLN A 1 75 ? -4.495 17.097 -0.330 1.00 93.00 75 GLN A CA 1
ATOM 604 C C . GLN A 1 75 ? -5.426 15.862 -0.308 1.00 93.00 75 GLN A C 1
ATOM 606 O O . GLN A 1 75 ? -6.333 15.772 0.522 1.00 93.00 75 GLN A O 1
ATOM 611 N N . SER A 1 76 ? -5.226 14.886 -1.204 1.00 93.31 76 SER A N 1
ATOM 612 C CA . SER A 1 76 ? -6.015 13.646 -1.218 1.00 93.31 76 SER A CA 1
ATOM 613 C C . SER A 1 76 ? -5.554 12.651 -0.153 1.00 93.31 76 SER A C 1
ATOM 615 O O . SER A 1 76 ? -4.387 12.609 0.242 1.00 93.31 76 SER A O 1
ATOM 617 N N . ALA A 1 77 ? -6.483 11.811 0.301 1.00 94.62 77 ALA A N 1
ATOM 618 C CA . ALA A 1 77 ? -6.229 10.821 1.336 1.00 94.62 77 ALA A CA 1
ATOM 619 C C . ALA A 1 77 ? -7.021 9.534 1.099 1.00 94.62 77 ALA A C 1
ATOM 621 O O . ALA A 1 77 ? -8.139 9.552 0.577 1.00 94.62 77 ALA A O 1
ATOM 622 N N . ALA A 1 78 ? -6.452 8.416 1.539 1.00 95.06 78 ALA A N 1
ATOM 623 C CA . ALA A 1 78 ? -7.161 7.162 1.721 1.00 95.06 78 ALA A CA 1
ATOM 624 C C . ALA A 1 78 ? -7.615 7.052 3.185 1.00 95.06 78 ALA A C 1
ATOM 626 O O . ALA A 1 78 ? -6.883 7.478 4.082 1.00 95.06 78 ALA A O 1
ATOM 627 N N . PRO A 1 79 ? -8.800 6.474 3.455 1.00 95.25 79 PRO A N 1
ATOM 628 C CA . PRO A 1 79 ? -9.180 6.134 4.821 1.00 95.25 79 PRO A CA 1
ATOM 629 C C . PRO A 1 79 ? -8.236 5.064 5.381 1.00 95.25 79 PRO A C 1
ATOM 631 O O . PRO A 1 79 ? -7.510 4.410 4.628 1.00 95.25 79 PRO A O 1
ATOM 634 N N . ILE A 1 80 ? -8.312 4.823 6.691 1.00 97.69 80 ILE A N 1
ATOM 635 C CA . ILE A 1 80 ? -7.684 3.641 7.285 1.00 97.69 80 ILE A CA 1
ATOM 636 C C . ILE A 1 80 ? -8.268 2.409 6.596 1.00 97.69 80 ILE A C 1
ATOM 638 O O . ILE A 1 80 ? -9.492 2.250 6.535 1.00 97.69 80 ILE A O 1
ATOM 642 N N . HIS A 1 81 ? -7.412 1.547 6.066 1.00 97.69 81 HIS A N 1
ATOM 643 C CA . HIS A 1 81 ? -7.830 0.343 5.365 1.00 97.69 81 HIS A CA 1
ATOM 644 C C . HIS A 1 81 ? -6.859 -0.808 5.575 1.00 97.69 81 HIS A C 1
ATOM 646 O O . HIS A 1 81 ? -5.682 -0.595 5.861 1.00 97.69 81 HIS A O 1
ATOM 652 N N . ASP A 1 82 ? -7.391 -2.020 5.450 1.00 97.62 82 ASP A N 1
ATOM 653 C CA . ASP A 1 82 ? -6.625 -3.257 5.411 1.00 97.62 82 ASP A CA 1
ATOM 654 C C . ASP A 1 82 ? -6.365 -3.733 3.972 1.00 97.62 82 ASP A C 1
ATOM 656 O O . ASP A 1 82 ? -6.744 -3.089 2.992 1.00 97.62 82 ASP A O 1
ATOM 660 N N . HIS A 1 83 ? -5.692 -4.875 3.873 1.00 97.31 83 HIS A N 1
ATOM 661 C CA . HIS A 1 83 ? -5.345 -5.589 2.650 1.00 97.31 83 HIS A CA 1
ATOM 662 C C . HIS A 1 83 ? -5.781 -7.061 2.679 1.00 97.31 83 HIS A C 1
ATOM 664 O O . HIS A 1 83 ? -5.133 -7.877 2.040 1.00 97.31 83 HIS A O 1
ATOM 670 N N . ASP A 1 84 ? -6.812 -7.424 3.456 1.00 96.06 84 ASP A N 1
ATOM 671 C CA . ASP A 1 84 ? -7.348 -8.802 3.531 1.00 96.06 84 ASP A CA 1
ATOM 672 C C . ASP A 1 84 ? -6.267 -9.902 3.663 1.00 96.06 84 ASP A C 1
ATOM 674 O O . ASP A 1 84 ? -6.184 -10.833 2.867 1.00 96.06 84 ASP A O 1
ATOM 678 N N . GLU A 1 85 ? -5.359 -9.735 4.634 1.00 95.50 85 GLU A N 1
ATOM 679 C CA . GLU A 1 85 ? -4.190 -10.609 4.856 1.00 95.50 85 GLU A CA 1
ATOM 680 C C . GLU A 1 85 ? -3.245 -10.808 3.645 1.00 95.50 85 GLU A C 1
ATOM 682 O O . GLU A 1 85 ? -2.373 -11.676 3.665 1.00 95.50 85 GLU A O 1
ATOM 687 N N . VAL A 1 86 ? -3.348 -9.991 2.594 1.00 97.12 86 VAL A N 1
ATOM 688 C CA . VAL A 1 86 ? -2.435 -10.032 1.449 1.00 97.12 86 VAL A CA 1
ATOM 689 C C . VAL A 1 86 ? -1.103 -9.372 1.800 1.00 97.12 86 VAL A C 1
ATOM 691 O O . VAL A 1 86 ? -1.040 -8.202 2.179 1.00 97.12 86 VAL A O 1
ATOM 694 N N . THR A 1 87 ? -0.008 -10.109 1.603 1.00 98.12 87 THR A N 1
ATOM 695 C CA . THR A 1 87 ? 1.349 -9.557 1.688 1.00 98.12 87 THR A CA 1
ATOM 696 C C . THR A 1 87 ? 1.641 -8.651 0.497 1.00 98.12 87 THR A C 1
ATOM 698 O O . THR A 1 87 ? 1.408 -9.013 -0.661 1.00 98.12 87 THR A O 1
ATOM 701 N N . GLY A 1 88 ? 2.237 -7.496 0.762 1.00 98.25 88 GLY A N 1
ATOM 702 C CA . GLY A 1 88 ? 2.539 -6.512 -0.260 1.00 98.25 88 GLY A CA 1
ATOM 703 C C . GLY A 1 88 ? 3.512 -5.441 0.199 1.00 98.25 88 GLY A C 1
ATOM 704 O O . GLY A 1 88 ? 4.113 -5.534 1.263 1.00 98.25 88 GLY A O 1
ATOM 705 N N . ALA A 1 89 ? 3.676 -4.408 -0.612 1.00 98.44 89 ALA A N 1
ATOM 706 C CA . ALA A 1 89 ? 4.419 -3.216 -0.234 1.00 98.44 89 ALA A CA 1
ATOM 707 C C . ALA A 1 89 ? 3.943 -2.002 -1.023 1.00 98.44 89 ALA A C 1
ATOM 709 O O . ALA A 1 89 ? 3.376 -2.134 -2.110 1.00 98.44 89 ALA A O 1
ATOM 710 N N . VAL A 1 90 ? 4.242 -0.823 -0.492 1.00 98.31 90 VAL A N 1
ATOM 711 C CA . VAL A 1 90 ? 4.027 0.462 -1.148 1.00 98.31 90 VAL A CA 1
ATOM 712 C C . VAL A 1 90 ? 5.335 1.253 -1.218 1.00 98.31 90 VAL A C 1
ATOM 714 O O . VAL A 1 90 ? 6.161 1.206 -0.309 1.00 98.31 90 VAL A O 1
ATOM 717 N N . THR A 1 91 ? 5.551 1.971 -2.318 1.00 97.31 91 THR A N 1
ATOM 718 C CA . THR A 1 91 ? 6.672 2.910 -2.488 1.00 97.31 91 THR A CA 1
ATOM 719 C C . THR A 1 91 ? 6.225 4.121 -3.298 1.00 97.31 91 THR A C 1
ATOM 721 O O . THR A 1 91 ? 5.386 3.981 -4.190 1.00 97.31 91 THR A O 1
ATOM 724 N N . ALA A 1 92 ? 6.755 5.311 -3.012 1.00 95.94 92 ALA A N 1
ATOM 725 C CA . ALA A 1 92 ? 6.479 6.482 -3.839 1.00 95.94 92 ALA A CA 1
ATOM 726 C C . ALA A 1 92 ? 7.259 6.398 -5.163 1.00 95.94 92 ALA A C 1
ATOM 728 O O . ALA A 1 92 ? 8.454 6.107 -5.182 1.00 95.94 92 ALA A O 1
ATOM 729 N N . LEU A 1 93 ? 6.572 6.659 -6.271 1.00 93.75 93 LEU A N 1
ATOM 730 C CA . LEU A 1 93 ? 7.162 6.869 -7.593 1.00 93.75 93 LEU A CA 1
ATOM 731 C C . LEU A 1 93 ? 7.406 8.362 -7.835 1.00 93.75 93 LEU A C 1
ATOM 733 O O . LEU A 1 93 ? 8.454 8.746 -8.334 1.00 93.75 93 LEU A O 1
ATOM 737 N N . GLN A 1 94 ? 6.469 9.214 -7.426 1.00 92.25 94 GLN A N 1
ATOM 738 C CA . GLN A 1 94 ? 6.562 10.662 -7.587 1.00 92.25 94 GLN A CA 1
ATOM 739 C C . GLN A 1 94 ? 6.040 11.365 -6.337 1.00 92.25 94 GLN A C 1
ATOM 741 O O . GLN A 1 94 ? 5.028 10.952 -5.771 1.00 92.25 94 GLN A O 1
ATOM 746 N N . GLY A 1 95 ? 6.703 12.454 -5.944 1.00 93.00 95 GLY A N 1
ATOM 747 C CA . GLY A 1 95 ? 6.346 13.206 -4.744 1.00 93.00 95 GLY A CA 1
ATOM 748 C C . GLY A 1 95 ? 6.561 12.392 -3.468 1.00 93.00 95 GLY A C 1
ATOM 749 O O . GLY A 1 95 ? 7.376 11.466 -3.428 1.00 93.00 95 GLY A O 1
ATOM 750 N N . THR A 1 96 ? 5.832 12.758 -2.419 1.00 95.62 96 THR A N 1
ATOM 751 C CA . THR A 1 96 ? 5.829 12.061 -1.132 1.00 95.62 96 THR A CA 1
ATOM 752 C C . THR A 1 96 ? 4.400 11.886 -0.637 1.00 95.62 96 THR A C 1
ATOM 754 O O . THR A 1 96 ? 3.498 12.641 -1.000 1.00 95.62 96 THR A O 1
ATOM 757 N N . VAL A 1 97 ? 4.196 10.881 0.207 1.00 97.50 97 VAL A N 1
ATOM 758 C CA . VAL A 1 97 ? 2.935 10.646 0.918 1.00 97.50 97 VAL A CA 1
ATOM 759 C C . VAL A 1 97 ? 3.247 10.343 2.377 1.00 97.50 97 VAL A C 1
ATOM 761 O O . VAL A 1 97 ? 4.258 9.708 2.670 1.00 97.50 97 VAL A O 1
ATOM 764 N N . SER A 1 98 ? 2.411 10.798 3.304 1.00 98.38 98 SER A N 1
ATOM 765 C CA . SER A 1 98 ? 2.495 10.348 4.692 1.00 98.38 98 SER A CA 1
ATOM 766 C C . SER A 1 98 ? 1.753 9.027 4.851 1.00 98.38 98 SER A C 1
ATOM 768 O O . SER A 1 98 ? 0.661 8.883 4.299 1.00 98.38 98 SER A O 1
ATOM 770 N N . GLU A 1 99 ? 2.305 8.109 5.630 1.00 98.56 99 GLU A N 1
ATOM 771 C CA . GLU A 1 99 ? 1.699 6.828 5.979 1.00 98.56 99 GLU A CA 1
ATOM 772 C C . GLU A 1 99 ? 1.643 6.681 7.501 1.00 98.56 99 GLU A C 1
ATOM 774 O O . GLU A 1 99 ? 2.644 6.874 8.191 1.00 98.56 99 GLU A O 1
ATOM 779 N N . THR A 1 100 ? 0.481 6.296 8.020 1.00 98.50 100 THR A N 1
ATOM 780 C CA . THR A 1 100 ? 0.309 5.926 9.428 1.00 98.50 100 THR A CA 1
ATOM 781 C C . THR A 1 100 ? -0.156 4.477 9.490 1.00 98.50 100 THR A C 1
ATOM 783 O O . THR A 1 100 ? -1.184 4.134 8.902 1.00 98.50 100 THR A O 1
ATOM 786 N N . LYS A 1 101 ? 0.585 3.606 10.187 1.00 97.94 101 LYS A N 1
ATOM 787 C CA . LYS A 1 101 ? 0.184 2.208 10.411 1.00 97.94 101 LYS A CA 1
ATOM 788 C C . LYS A 1 101 ? -0.748 2.123 11.614 1.00 97.94 101 LYS A C 1
ATOM 790 O O . LYS A 1 101 ? -0.647 2.915 12.548 1.00 97.94 101 LYS A O 1
ATOM 795 N N . PHE A 1 102 ? -1.645 1.143 11.604 1.00 97.62 102 PHE A N 1
ATOM 796 C CA . PHE A 1 102 ? -2.610 0.942 12.680 1.00 97.62 102 PHE A CA 1
ATOM 797 C C . PHE A 1 102 ? -2.575 -0.498 13.185 1.00 97.62 102 PHE A C 1
ATOM 799 O O . PHE A 1 102 ? -2.892 -1.430 12.447 1.00 97.62 102 PHE A O 1
ATOM 806 N N . ALA A 1 103 ? -2.239 -0.673 14.462 1.00 96.31 103 ALA A N 1
ATOM 807 C CA . ALA A 1 103 ? -2.295 -1.960 15.135 1.00 96.31 103 ALA A CA 1
ATOM 808 C C . ALA A 1 103 ? -3.714 -2.262 15.624 1.00 96.31 103 ALA A C 1
ATOM 810 O O . ALA A 1 103 ? -4.324 -1.441 16.312 1.00 96.31 103 ALA A O 1
ATOM 811 N N . LEU A 1 104 ? -4.228 -3.452 15.314 1.00 94.62 104 LEU A N 1
ATOM 812 C CA . LEU A 1 104 ? -5.453 -3.957 15.935 1.00 94.62 104 LEU A CA 1
ATOM 813 C C . LEU A 1 104 ? -5.210 -4.189 17.435 1.00 94.62 104 LEU A C 1
ATOM 815 O O . LEU A 1 104 ? -4.236 -4.824 17.820 1.00 94.62 104 LEU A O 1
ATOM 819 N N . LYS A 1 105 ? -6.081 -3.646 18.288 1.00 94.94 105 LYS A N 1
ATOM 820 C CA . LYS A 1 105 ? -6.030 -3.832 19.752 1.00 94.94 105 LYS A CA 1
ATOM 821 C C . LYS A 1 105 ? -7.126 -4.730 20.292 1.00 94.94 105 LYS A C 1
ATOM 823 O O . LYS A 1 105 ? -7.093 -5.121 21.454 1.00 94.94 105 LYS A O 1
ATOM 828 N N . GLY A 1 106 ? -8.094 -5.045 19.448 1.00 93.31 106 GLY A N 1
ATOM 829 C CA . GLY A 1 106 ? -9.228 -5.874 19.786 1.00 93.31 106 GLY A CA 1
ATOM 830 C C . GLY A 1 106 ? -10.478 -5.396 19.073 1.00 93.31 106 GLY A C 1
ATOM 831 O O . GLY A 1 106 ? -10.479 -4.416 18.321 1.00 93.31 106 GLY A O 1
ATOM 832 N N . SER A 1 107 ? -11.559 -6.109 19.335 1.00 93.31 107 SER A N 1
ATOM 833 C CA . SER A 1 107 ? -12.881 -5.748 18.852 1.00 93.31 107 SER A CA 1
ATOM 834 C C . SER A 1 107 ? -13.916 -6.094 19.907 1.00 93.31 107 SER A C 1
ATOM 836 O O . SER A 1 107 ? -13.771 -7.090 20.617 1.00 93.31 107 SER A O 1
ATOM 838 N N . GLU A 1 108 ? -14.952 -5.272 20.001 1.00 93.56 108 GLU A N 1
ATOM 839 C CA . GLU A 1 108 ? -16.114 -5.523 20.840 1.00 93.56 108 GLU A CA 1
ATOM 840 C C . GLU A 1 108 ? -17.375 -5.311 20.002 1.00 93.56 108 GLU A C 1
ATOM 842 O O . GLU A 1 108 ? -17.576 -4.250 19.410 1.00 93.56 108 GLU A O 1
ATOM 847 N N . LYS A 1 109 ? -18.234 -6.336 19.933 1.00 88.44 109 LYS A N 1
ATOM 848 C CA . LYS A 1 109 ? -19.418 -6.355 19.059 1.00 88.44 109 LYS A CA 1
ATOM 849 C C . LYS A 1 109 ? -19.032 -6.035 17.603 1.00 88.44 109 LYS A C 1
ATOM 851 O O . LYS A 1 109 ? -18.423 -6.869 16.946 1.00 88.44 109 LYS A O 1
ATOM 856 N N . ASN A 1 110 ? -19.377 -4.841 17.117 1.00 87.56 110 ASN A N 1
ATOM 857 C CA . ASN A 1 110 ? -19.112 -4.367 15.754 1.00 87.56 110 ASN A CA 1
ATOM 858 C C . ASN A 1 110 ? -18.081 -3.222 15.706 1.00 87.56 110 ASN A C 1
ATOM 860 O O . ASN A 1 110 ? -17.928 -2.580 14.665 1.00 87.56 110 ASN A O 1
ATOM 864 N N . ILE A 1 111 ? -17.397 -2.954 16.820 1.00 95.38 111 ILE A N 1
ATOM 865 C CA . ILE A 1 111 ? -16.410 -1.885 16.965 1.00 95.38 111 ILE A CA 1
ATOM 866 C C . ILE A 1 111 ? -15.016 -2.498 17.007 1.00 95.38 111 ILE A C 1
ATOM 868 O O . ILE A 1 111 ? -14.754 -3.456 17.734 1.00 95.38 111 ILE A O 1
ATOM 872 N N . VAL A 1 112 ? -14.116 -1.924 16.222 1.00 95.44 112 VAL A N 1
ATOM 873 C CA . VAL A 1 112 ? -12.701 -2.273 16.153 1.00 95.44 112 VAL A CA 1
ATOM 874 C C . VAL A 1 112 ? -11.888 -1.186 16.842 1.00 95.44 112 VAL A C 1
ATOM 876 O O . VAL A 1 112 ? -12.077 -0.002 16.570 1.00 95.44 112 VAL A O 1
ATOM 879 N N . PHE A 1 113 ? -10.944 -1.573 17.692 1.00 96.06 113 PHE A N 1
ATOM 880 C CA . PHE A 1 113 ? -10.018 -0.639 18.323 1.00 96.06 113 PHE A CA 1
ATOM 881 C C . PHE A 1 113 ? -8.671 -0.699 17.616 1.00 96.06 113 PHE A C 1
ATOM 883 O O . PHE A 1 113 ? -8.070 -1.768 17.503 1.00 96.06 113 PHE A O 1
ATOM 890 N N . LEU A 1 114 ? -8.213 0.453 17.131 1.00 96.19 114 LEU A N 1
ATOM 891 C CA . LEU A 1 114 ? -6.950 0.593 16.416 1.00 96.19 114 LEU A CA 1
ATOM 892 C C . LEU A 1 114 ? -6.042 1.576 17.153 1.00 96.19 114 LEU A C 1
ATOM 894 O O . LEU A 1 114 ? -6.497 2.638 17.577 1.00 96.19 114 LEU A O 1
ATOM 898 N N . GLU A 1 115 ? -4.762 1.239 17.263 1.00 96.31 115 GLU A N 1
ATOM 899 C CA . GLU A 1 115 ? -3.712 2.126 17.766 1.00 96.31 115 GLU A CA 1
ATOM 900 C C . GLU A 1 115 ? -2.837 2.591 16.604 1.00 96.31 115 GLU A C 1
ATOM 902 O O . GLU A 1 115 ? -2.310 1.764 15.862 1.00 96.31 115 GLU A O 1
ATOM 907 N N . ALA A 1 116 ? -2.686 3.905 16.449 1.00 97.00 116 ALA A N 1
ATOM 908 C CA . ALA A 1 116 ? -1.822 4.487 15.430 1.00 97.00 116 ALA A CA 1
ATOM 909 C C . ALA A 1 116 ? -0.342 4.373 15.823 1.00 97.00 116 ALA A C 1
ATOM 911 O O . ALA A 1 116 ? 0.023 4.616 16.975 1.00 97.00 116 ALA A O 1
ATOM 912 N N . SER A 1 117 ? 0.512 4.065 14.850 1.00 96.81 117 SER A N 1
ATOM 913 C CA . SER A 1 117 ? 1.954 4.269 14.951 1.00 96.81 117 SER A CA 1
ATOM 914 C C . SER A 1 117 ? 2.317 5.748 14.790 1.00 96.81 117 SER A C 1
ATOM 916 O O . SER A 1 117 ? 1.468 6.602 14.522 1.00 96.81 117 SER A O 1
ATOM 918 N N . GLU A 1 118 ? 3.613 6.048 14.870 1.00 96.81 118 GLU A N 1
ATOM 919 C CA . GLU A 1 118 ? 4.129 7.293 14.308 1.00 96.81 118 GLU A CA 1
ATOM 920 C C . GLU A 1 118 ? 3.798 7.377 12.808 1.00 96.81 118 GLU A C 1
ATOM 922 O O . GLU A 1 118 ? 3.700 6.359 12.116 1.00 96.81 118 GLU A O 1
ATOM 927 N N . THR A 1 119 ? 3.569 8.5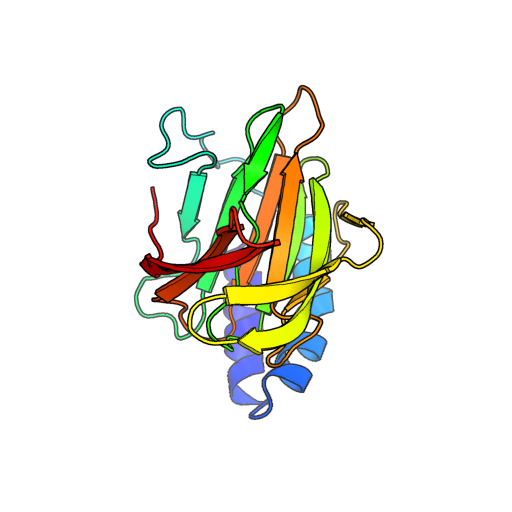99 12.329 1.00 98.06 119 THR A N 1
ATOM 928 C CA . THR A 1 119 ? 3.329 8.865 10.910 1.00 98.06 119 THR A CA 1
ATOM 929 C C . THR A 1 119 ? 4.660 9.079 10.214 1.00 98.06 119 THR A C 1
ATOM 931 O O . THR A 1 119 ? 5.394 10.007 10.548 1.00 98.06 119 THR A O 1
ATOM 934 N N . GLU A 1 120 ? 4.948 8.257 9.215 1.00 97.50 120 GLU A N 1
ATOM 935 C CA . GLU A 1 120 ? 6.176 8.341 8.436 1.00 97.50 120 GLU A CA 1
ATOM 936 C C . GLU A 1 120 ? 5.929 9.056 7.105 1.00 97.50 120 GLU A C 1
ATOM 938 O O . GLU A 1 120 ? 4.839 9.005 6.536 1.00 97.50 120 GLU A O 1
ATOM 943 N N . THR A 1 121 ? 6.953 9.732 6.580 1.00 97.94 121 THR A N 1
ATOM 944 C CA . THR A 1 121 ? 6.925 10.255 5.207 1.00 97.94 121 THR A CA 1
ATOM 945 C C . THR A 1 121 ? 7.553 9.230 4.276 1.00 97.94 121 THR A C 1
ATOM 947 O O . THR A 1 121 ? 8.750 8.967 4.367 1.00 97.94 121 THR A O 1
ATOM 950 N N . LEU A 1 122 ? 6.759 8.689 3.355 1.00 97.25 122 LEU A N 1
ATOM 951 C CA . LEU A 1 122 ? 7.199 7.759 2.326 1.00 97.25 122 LEU A CA 1
ATOM 952 C C . LEU A 1 122 ? 7.636 8.532 1.075 1.00 97.25 122 LEU A C 1
ATOM 954 O O . LEU A 1 122 ? 6.817 9.087 0.335 1.00 97.25 122 LEU A O 1
ATOM 958 N N . GLY A 1 123 ? 8.945 8.572 0.853 1.00 94.94 123 GLY A N 1
ATOM 959 C CA . GLY A 1 123 ? 9.594 9.159 -0.313 1.00 94.94 123 GLY A CA 1
ATOM 960 C C . GLY A 1 123 ? 10.015 8.140 -1.373 1.00 94.94 123 GLY A C 1
ATOM 961 O O . GLY A 1 123 ? 9.849 6.926 -1.234 1.00 94.94 123 GLY A O 1
ATOM 962 N N . ILE A 1 124 ? 10.567 8.656 -2.473 1.00 94.31 124 ILE A N 1
ATOM 963 C CA . ILE A 1 124 ?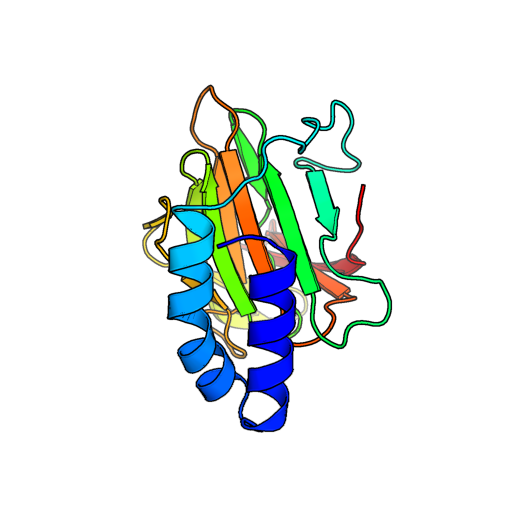 10.938 7.852 -3.643 1.00 94.31 124 ILE A CA 1
ATOM 964 C C . ILE A 1 124 ? 12.003 6.814 -3.275 1.00 94.31 124 ILE A C 1
ATOM 966 O O . ILE A 1 124 ? 13.051 7.135 -2.714 1.00 94.31 124 ILE A O 1
ATOM 970 N N . GLY A 1 125 ? 11.741 5.552 -3.621 1.00 89.81 125 GLY A N 1
ATOM 971 C CA . GLY A 1 125 ? 12.641 4.430 -3.348 1.00 89.81 125 GLY A CA 1
ATOM 972 C C . GLY A 1 125 ? 12.585 3.893 -1.915 1.00 89.81 125 GLY A C 1
ATOM 973 O O . GLY A 1 125 ? 13.138 2.822 -1.667 1.00 89.81 125 GLY A O 1
ATOM 974 N N . GLN A 1 126 ? 11.895 4.570 -0.991 1.00 96.81 126 GLN A N 1
ATOM 975 C CA . GLN A 1 126 ? 11.544 3.988 0.304 1.00 96.81 126 GLN A CA 1
ATOM 976 C C . GLN A 1 126 ? 10.384 3.014 0.107 1.00 96.81 126 GLN A C 1
ATOM 978 O O . GLN A 1 126 ? 9.419 3.320 -0.594 1.00 96.81 126 GLN A O 1
ATOM 983 N N . VAL A 1 127 ? 10.495 1.823 0.689 1.00 98.06 127 VAL A N 1
ATOM 984 C CA . VAL A 1 127 ? 9.510 0.749 0.534 1.00 98.06 127 VAL A CA 1
ATOM 985 C C . VAL A 1 127 ? 8.934 0.430 1.903 1.00 98.06 127 VAL A C 1
ATOM 987 O O . VAL A 1 127 ? 9.662 -0.032 2.779 1.00 98.06 127 VAL A O 1
ATOM 990 N N . SER A 1 128 ? 7.634 0.653 2.066 1.00 98.06 128 SER A N 1
ATOM 991 C CA . SER A 1 128 ? 6.894 0.289 3.268 1.00 98.06 128 SER A CA 1
ATOM 992 C C . SER A 1 128 ? 6.203 -1.060 3.062 1.00 98.06 128 SER A C 1
ATOM 994 O O . SER A 1 128 ? 5.467 -1.226 2.081 1.00 98.06 128 SER A O 1
ATOM 996 N N . PRO A 1 129 ? 6.448 -2.056 3.929 1.00 97.69 129 PRO A N 1
ATOM 997 C CA . PRO A 1 129 ? 5.839 -3.366 3.793 1.00 97.69 129 PRO A CA 1
ATOM 998 C C . PRO A 1 129 ? 4.384 -3.374 4.270 1.00 97.69 129 PRO A C 1
ATOM 1000 O O . PRO A 1 129 ? 3.966 -2.602 5.136 1.00 97.69 129 PRO A O 1
ATOM 1003 N N . ILE A 1 130 ? 3.636 -4.322 3.722 1.00 97.81 130 ILE A N 1
ATOM 1004 C CA . ILE A 1 130 ? 2.308 -4.732 4.158 1.00 97.81 130 ILE A CA 1
ATOM 1005 C C . ILE A 1 130 ? 2.421 -6.222 4.461 1.00 97.81 130 ILE A C 1
ATOM 1007 O O . ILE A 1 130 ? 2.683 -7.028 3.565 1.00 97.81 130 ILE A O 1
ATOM 1011 N N . TYR A 1 131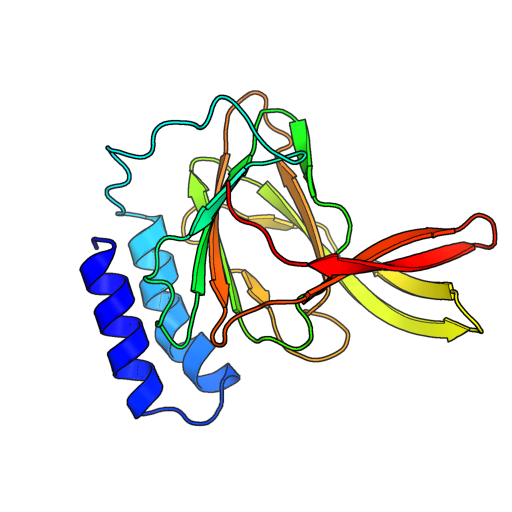 ? 2.254 -6.584 5.727 1.00 95.69 131 TYR A N 1
ATOM 1012 C CA . TYR A 1 131 ? 2.288 -7.976 6.161 1.00 95.69 131 TYR A CA 1
ATOM 1013 C C . TYR A 1 131 ? 0.950 -8.379 6.776 1.00 95.69 131 TYR A C 1
ATOM 1015 O O . TYR A 1 131 ? 0.292 -7.520 7.366 1.00 95.69 131 TYR A O 1
ATOM 1023 N N . PRO A 1 132 ? 0.577 -9.667 6.680 1.00 90.75 132 PRO A N 1
ATOM 1024 C CA . PRO A 1 132 ? -0.529 -10.233 7.443 1.00 90.75 132 PRO A CA 1
ATOM 1025 C C . PRO A 1 132 ? -0.381 -9.962 8.946 1.00 90.75 132 PRO A C 1
ATOM 1027 O O . PRO A 1 132 ? 0.730 -9.778 9.458 1.00 90.75 132 PRO A O 1
ATOM 1030 N N . GLY A 1 133 ? -1.498 -9.990 9.664 1.00 85.12 133 GLY A N 1
ATOM 1031 C CA . GLY A 1 133 ? -1.552 -9.768 11.105 1.00 85.12 133 GLY A CA 1
ATOM 1032 C C . GLY A 1 133 ? -1.950 -8.347 11.507 1.00 85.12 133 GLY A C 1
ATOM 1033 O O . GLY A 1 133 ? -2.648 -7.625 10.797 1.00 85.12 133 GLY A O 1
ATOM 1034 N N . GLU A 1 134 ? -1.583 -7.949 12.724 1.00 77.81 134 GLU A N 1
ATOM 1035 C CA . GLU A 1 134 ? -2.283 -6.837 13.375 1.00 77.81 134 GLU A CA 1
ATOM 1036 C C . GLU A 1 134 ? -1.640 -5.465 13.161 1.00 77.81 134 GLU A C 1
ATOM 1038 O O . GLU A 1 134 ? -2.388 -4.504 13.017 1.00 77.81 134 GLU A O 1
ATOM 1043 N N . ALA A 1 135 ? -0.304 -5.360 13.093 1.00 82.44 135 ALA A N 1
ATOM 1044 C CA . ALA A 1 135 ? 0.410 -4.073 13.154 1.00 82.44 135 ALA A CA 1
ATOM 1045 C C . ALA A 1 135 ? 0.757 -3.426 11.799 1.00 82.44 135 ALA A C 1
ATOM 1047 O O . ALA A 1 135 ? 0.763 -2.205 11.693 1.00 82.44 135 ALA A O 1
ATOM 1048 N N . LEU A 1 136 ? 1.072 -4.218 10.768 1.00 89.81 136 LEU A N 1
ATOM 1049 C CA . LEU A 1 136 ? 1.586 -3.710 9.477 1.00 89.81 136 LEU A CA 1
ATOM 1050 C C . LEU A 1 136 ? 0.592 -3.847 8.323 1.00 89.81 136 LEU A C 1
ATOM 1052 O O . LEU A 1 136 ? 0.900 -3.516 7.179 1.00 89.81 136 LEU A O 1
ATOM 1056 N N . GLN A 1 137 ? -0.597 -4.344 8.633 1.00 94.88 137 GLN A N 1
ATOM 1057 C CA . GLN A 1 137 ? -1.601 -4.729 7.658 1.00 94.88 137 GLN A CA 1
ATOM 1058 C C . GLN A 1 137 ? -2.548 -3.567 7.317 1.00 94.88 137 GLN A C 1
ATOM 1060 O O . GLN A 1 137 ? -3.029 -3.471 6.185 1.00 94.88 137 GLN A O 1
ATOM 1065 N N . ARG A 1 138 ? -2.759 -2.661 8.283 1.00 97.19 138 ARG A N 1
ATOM 1066 C CA . ARG A 1 138 ? -3.668 -1.516 8.189 1.00 97.19 138 ARG A CA 1
ATOM 1067 C C . ARG A 1 138 ? -2.892 -0.217 8.122 1.00 97.19 138 ARG A C 1
ATOM 1069 O O . ARG A 1 138 ? -1.970 -0.009 8.912 1.00 97.19 138 ARG A O 1
ATOM 1076 N N . HIS A 1 139 ? -3.309 0.674 7.234 1.00 98.25 139 HIS A N 1
ATOM 1077 C CA . HIS A 1 139 ? -2.756 2.018 7.177 1.00 98.25 139 HIS A CA 1
ATOM 1078 C C . HIS A 1 139 ? -3.752 3.050 6.662 1.00 98.25 139 HIS A C 1
ATOM 1080 O O . HIS A 1 139 ? -4.728 2.709 5.991 1.00 98.25 139 HIS A O 1
ATOM 1086 N N . ASP A 1 140 ? -3.493 4.314 6.969 1.00 97.75 140 ASP A N 1
ATOM 1087 C CA . ASP A 1 140 ? -3.956 5.415 6.137 1.00 97.75 140 ASP A CA 1
ATOM 1088 C C . ASP A 1 140 ? -2.773 6.010 5.364 1.00 97.75 140 ASP A C 1
ATOM 1090 O O . ASP A 1 140 ? -1.605 5.816 5.714 1.00 97.75 140 ASP A O 1
ATOM 1094 N N . MET A 1 141 ? -3.087 6.676 4.256 1.00 97.94 141 MET A N 1
ATOM 1095 C CA . MET A 1 141 ? -2.094 7.353 3.433 1.00 97.94 141 MET A CA 1
ATOM 1096 C C . MET A 1 141 ? -2.649 8.693 2.967 1.00 97.94 141 MET A C 1
ATOM 1098 O O . MET A 1 141 ? -3.819 8.780 2.582 1.00 97.94 141 MET A O 1
ATOM 1102 N N . ARG A 1 142 ? -1.819 9.739 2.994 1.00 97.56 142 ARG A N 1
ATOM 1103 C CA . ARG A 1 142 ? -2.213 11.103 2.608 1.00 97.56 142 ARG A CA 1
ATOM 1104 C C . ARG A 1 142 ? -1.147 11.764 1.744 1.00 97.56 142 ARG A C 1
ATOM 1106 O O . ARG A 1 142 ? 0.041 11.700 2.057 1.00 97.56 142 ARG A O 1
ATOM 1113 N N . ASN A 1 143 ? -1.570 12.450 0.690 1.00 96.81 143 ASN A N 1
ATOM 1114 C CA . ASN A 1 143 ? -0.741 13.420 -0.011 1.00 96.81 143 ASN A CA 1
ATOM 1115 C C . ASN A 1 143 ? -0.984 14.801 0.606 1.00 96.81 143 ASN A C 1
ATOM 1117 O O . ASN A 1 143 ? -1.942 15.470 0.244 1.00 96.81 143 ASN A O 1
ATOM 1121 N N . ASN A 1 144 ? -0.106 15.235 1.512 1.00 95.56 144 ASN A N 1
ATOM 1122 C CA . ASN A 1 144 ? -0.229 16.538 2.183 1.00 95.56 144 ASN A CA 1
ATOM 1123 C C . ASN A 1 144 ? 0.335 17.706 1.350 1.00 95.56 144 ASN A C 1
ATOM 1125 O O . ASN A 1 144 ? 0.507 18.807 1.874 1.00 95.56 144 ASN A O 1
ATOM 1129 N N . SER A 1 145 ? 0.703 17.467 0.087 1.00 93.88 145 SER A N 1
ATOM 1130 C CA . SER A 1 145 ? 1.297 18.480 -0.783 1.00 93.88 145 SER A CA 1
ATOM 1131 C C . SER A 1 145 ? 0.261 19.159 -1.681 1.00 93.88 145 SER A C 1
ATOM 1133 O O . SER A 1 145 ? -0.816 18.626 -1.946 1.00 93.88 145 SER A O 1
ATOM 1135 N N . GLU A 1 146 ? 0.646 20.317 -2.221 1.00 92.44 146 GLU A N 1
ATOM 1136 C CA . GLU A 1 146 ? -0.110 21.058 -3.243 1.00 92.44 146 GLU A CA 1
ATOM 1137 C C . GLU A 1 146 ? 0.095 20.497 -4.664 1.00 92.44 146 GLU A C 1
ATOM 1139 O O . GLU A 1 146 ? -0.376 21.058 -5.652 1.00 92.44 146 GLU A O 1
ATOM 1144 N N . THR A 1 147 ? 0.830 19.391 -4.789 1.00 89.56 147 THR A N 1
ATOM 1145 C CA . THR A 1 147 ? 1.179 18.762 -6.066 1.00 89.56 147 THR A CA 1
ATOM 1146 C C . THR A 1 147 ? 0.720 17.314 -6.102 1.00 89.56 147 THR A C 1
ATOM 1148 O O . THR A 1 147 ? 0.405 16.718 -5.077 1.00 89.56 147 THR A O 1
ATOM 1151 N N . TRP A 1 148 ? 0.678 16.722 -7.291 1.00 90.25 148 TRP A N 1
ATOM 1152 C CA . TRP A 1 148 ? 0.378 15.301 -7.423 1.00 90.25 148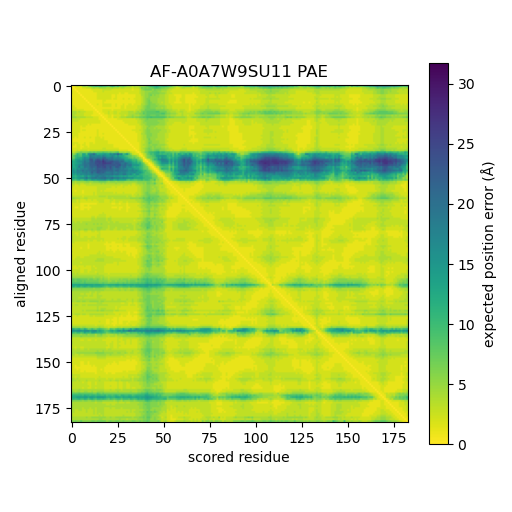 TRP A CA 1
ATOM 1153 C C . TRP A 1 148 ? 1.501 14.427 -6.859 1.00 90.25 148 TRP A C 1
ATOM 1155 O O . TRP A 1 148 ? 2.683 14.713 -7.062 1.00 90.25 148 TRP A O 1
ATOM 1165 N N . ALA A 1 149 ? 1.111 13.323 -6.226 1.00 93.25 149 ALA A N 1
ATOM 1166 C CA . ALA A 1 149 ? 2.000 12.231 -5.854 1.00 93.25 149 ALA A CA 1
ATOM 1167 C C . ALA A 1 149 ? 1.535 10.924 -6.510 1.00 93.25 149 ALA A C 1
ATOM 1169 O O . ALA A 1 149 ? 0.360 10.756 -6.844 1.00 93.25 149 ALA A O 1
ATOM 1170 N N . VAL A 1 150 ? 2.457 9.983 -6.694 1.00 94.12 150 VAL A N 1
ATOM 1171 C CA . VAL A 1 150 ? 2.163 8.657 -7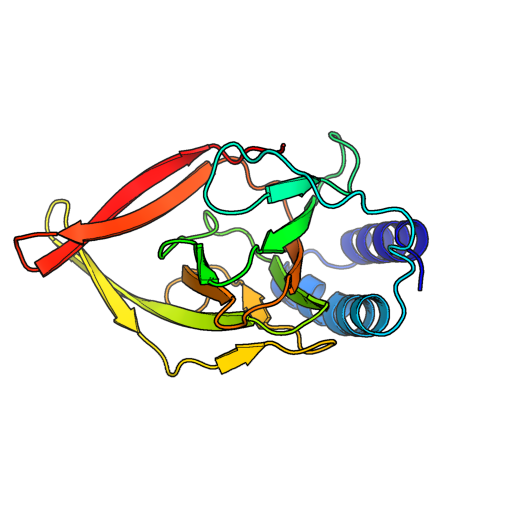.250 1.00 94.12 150 VAL A CA 1
ATOM 1172 C C . VAL A 1 150 ? 2.833 7.606 -6.386 1.00 94.12 150 VAL A C 1
ATOM 1174 O O . VAL A 1 150 ? 4.027 7.711 -6.110 1.00 94.12 150 VAL A O 1
ATOM 1177 N N . THR A 1 151 ? 2.096 6.570 -5.995 1.00 96.50 151 THR A N 1
ATOM 1178 C CA . THR A 1 151 ? 2.645 5.397 -5.306 1.00 96.50 151 THR A CA 1
ATOM 1179 C C . THR A 1 151 ? 2.479 4.139 -6.147 1.00 96.50 151 THR A C 1
ATOM 1181 O O . THR A 1 151 ? 1.494 3.969 -6.863 1.00 96.50 151 THR A O 1
ATOM 1184 N N . LEU A 1 152 ? 3.446 3.233 -6.045 1.00 96.62 152 LEU A N 1
ATOM 1185 C CA . LEU A 1 152 ? 3.354 1.872 -6.549 1.00 96.62 152 LEU A CA 1
ATOM 1186 C C . LEU A 1 152 ? 2.993 0.944 -5.399 1.00 96.62 152 LEU A C 1
ATOM 1188 O O . LEU A 1 152 ? 3.722 0.877 -4.412 1.00 96.62 152 LEU A O 1
ATOM 1192 N N . HIS A 1 153 ? 1.920 0.186 -5.575 1.00 98.12 153 HIS A N 1
ATOM 1193 C CA . HIS A 1 153 ? 1.522 -0.890 -4.685 1.00 98.12 153 HIS A CA 1
ATOM 1194 C C . HIS A 1 153 ? 1.820 -2.228 -5.362 1.00 98.12 153 HIS A C 1
ATOM 1196 O O . HIS A 1 153 ? 1.451 -2.442 -6.520 1.00 98.12 153 HIS A O 1
ATOM 1202 N N . LEU A 1 154 ? 2.488 -3.119 -4.635 1.00 98.50 154 LEU A N 1
ATOM 1203 C CA . LEU A 1 154 ? 2.626 -4.531 -4.964 1.00 98.50 154 LEU A CA 1
ATOM 1204 C C . LEU A 1 154 ? 1.769 -5.338 -3.994 1.00 98.50 154 LEU A C 1
ATOM 1206 O O . LEU A 1 154 ? 1.974 -5.238 -2.791 1.00 98.50 154 LEU A O 1
ATOM 1210 N N . TYR A 1 155 ? 0.905 -6.198 -4.520 1.00 98.50 155 TYR A N 1
ATOM 1211 C CA . TYR A 1 155 ? 0.244 -7.265 -3.774 1.00 98.50 155 TYR A CA 1
ATOM 1212 C C . TYR A 1 155 ? 0.702 -8.610 -4.333 1.00 98.50 155 TYR A C 1
ATOM 1214 O O . TYR A 1 155 ? 0.607 -8.840 -5.540 1.00 98.50 155 TYR A O 1
ATOM 1222 N N . LEU A 1 156 ? 1.254 -9.482 -3.483 1.00 98.12 156 LEU A N 1
ATOM 1223 C CA . LEU A 1 156 ? 1.863 -10.751 -3.906 1.00 98.12 156 LEU A CA 1
ATOM 1224 C C . LEU A 1 156 ? 0.839 -11.818 -4.303 1.00 98.12 156 LEU A C 1
ATOM 1226 O O . LEU A 1 156 ? 1.221 -12.803 -4.937 1.00 98.12 156 LEU A O 1
ATOM 1230 N N . THR A 1 157 ? -0.428 -11.597 -3.967 1.00 97.06 157 THR A N 1
ATOM 1231 C CA . THR A 1 157 ? -1.606 -12.288 -4.492 1.00 97.06 157 THR A CA 1
ATOM 1232 C C . THR A 1 157 ? -2.642 -11.243 -4.919 1.00 97.06 157 THR A C 1
ATOM 1234 O O . THR A 1 157 ? -2.554 -10.087 -4.493 1.00 97.06 157 THR A O 1
ATOM 1237 N N . PRO A 1 158 ? -3.614 -11.587 -5.781 1.00 96.50 158 PRO A N 1
ATOM 1238 C CA . PRO A 1 158 ? -4.659 -10.645 -6.156 1.00 96.50 158 PRO A CA 1
ATOM 1239 C C . PRO A 1 158 ? -5.515 -10.237 -4.949 1.00 96.50 158 PRO A C 1
ATOM 1241 O O . PRO A 1 158 ? -6.189 -11.074 -4.352 1.00 96.50 158 PRO A O 1
ATOM 1244 N N . LEU A 1 159 ? -5.526 -8.943 -4.631 1.00 97.12 159 LEU A N 1
ATOM 1245 C CA . LEU A 1 159 ? -6.460 -8.349 -3.684 1.00 97.12 159 LEU A CA 1
ATOM 1246 C C . LEU A 1 159 ? -7.798 -8.116 -4.395 1.00 97.12 159 LEU A C 1
ATOM 1248 O O . LEU A 1 159 ? -7.849 -7.503 -5.467 1.00 97.12 159 LEU A O 1
ATOM 1252 N N . VAL A 1 160 ? -8.884 -8.617 -3.808 1.00 96.00 160 VAL A N 1
ATOM 1253 C CA . VAL A 1 160 ? -10.244 -8.504 -4.372 1.00 96.00 160 VAL A CA 1
ATOM 1254 C C . VAL A 1 160 ? -11.149 -7.710 -3.446 1.00 96.00 160 VAL A C 1
ATOM 1256 O O . VAL A 1 160 ? -11.905 -6.850 -3.901 1.00 96.00 160 VAL A O 1
ATOM 1259 N N . GLN A 1 161 ? -11.069 -7.977 -2.147 1.00 97.00 161 GLN A N 1
ATOM 1260 C CA . GLN A 1 161 ? -11.817 -7.275 -1.120 1.00 97.00 161 GLN A CA 1
ATOM 1261 C C . GLN A 1 161 ? -10.857 -6.748 -0.072 1.00 97.00 161 GLN A C 1
ATOM 1263 O O . GLN A 1 161 ? -9.759 -7.257 0.088 1.00 97.00 161 GLN A O 1
ATOM 1268 N N . PHE A 1 162 ? -11.272 -5.691 0.599 1.00 96.88 162 PHE A N 1
ATOM 1269 C CA . PHE A 1 162 ? -10.576 -5.127 1.741 1.00 96.88 162 PHE A CA 1
ATOM 1270 C C . PHE A 1 162 ? -11.602 -4.407 2.607 1.00 96.88 162 PHE A C 1
ATOM 1272 O O . PHE A 1 162 ? -12.764 -4.246 2.215 1.00 96.88 162 PHE A O 1
ATOM 1279 N N . ARG A 1 163 ? -11.212 -3.960 3.790 1.00 97.06 163 ARG A N 1
ATOM 1280 C CA . ARG A 1 163 ? -12.082 -3.219 4.697 1.00 97.06 163 ARG A CA 1
ATOM 1281 C C . ARG A 1 163 ? -11.502 -1.845 4.950 1.00 97.06 163 ARG A C 1
ATOM 1283 O O . ARG A 1 163 ? -10.294 -1.675 5.087 1.00 97.06 163 ARG A O 1
ATOM 1290 N N . ILE A 1 164 ? -12.394 -0.868 5.027 1.00 97.38 164 ILE A N 1
ATOM 1291 C CA . ILE A 1 164 ? -12.075 0.458 5.547 1.00 97.38 164 ILE A CA 1
ATOM 1292 C C . ILE A 1 164 ? -12.557 0.567 6.990 1.00 97.38 164 ILE A C 1
ATOM 1294 O O . ILE A 1 164 ? -13.557 -0.051 7.362 1.00 97.38 164 ILE A O 1
ATOM 1298 N N . TYR A 1 165 ? -11.870 1.375 7.784 1.00 97.19 165 TYR A N 1
ATOM 1299 C CA . TYR A 1 165 ? -12.158 1.593 9.195 1.00 97.19 165 TYR A CA 1
ATOM 1300 C C . TYR A 1 165 ? -12.552 3.057 9.382 1.00 97.19 165 TYR A C 1
ATOM 1302 O O . TYR A 1 165 ? -11.760 3.967 9.141 1.00 97.19 165 TYR A O 1
ATOM 1310 N N . VAL A 1 166 ? -13.810 3.283 9.755 1.00 96.00 166 VAL A N 1
ATOM 1311 C CA . VAL A 1 166 ? -14.413 4.617 9.883 1.00 96.00 166 VAL A CA 1
ATOM 1312 C C . VAL A 1 166 ? -14.687 4.887 11.359 1.00 96.00 166 VAL A C 1
ATOM 1314 O O . VAL A 1 166 ? -15.230 3.990 12.003 1.00 96.00 166 VAL A O 1
ATOM 1317 N N . PRO A 1 167 ? -14.345 6.069 11.906 1.00 95.75 167 PRO A N 1
ATOM 1318 C CA . PRO A 1 167 ? -14.620 6.393 13.304 1.00 95.75 167 PRO A CA 1
ATOM 1319 C C . PRO A 1 167 ? -16.070 6.090 13.701 1.00 95.75 167 PRO A C 1
ATOM 1321 O O . PRO A 1 167 ? -16.998 6.380 12.944 1.00 95.75 167 PRO A O 1
ATOM 1324 N N . ASN A 1 168 ? -16.251 5.476 14.868 1.00 93.25 168 ASN A N 1
ATOM 1325 C CA . ASN A 1 168 ? -17.557 5.157 15.440 1.00 93.25 168 ASN A CA 1
ATOM 1326 C C . ASN A 1 168 ? -17.889 6.129 16.591 1.00 93.25 168 ASN A C 1
ATOM 1328 O O . ASN A 1 168 ? -16.995 6.534 17.334 1.00 93.25 168 ASN A O 1
ATOM 1332 N N . GLU A 1 169 ? -19.165 6.504 16.737 1.00 89.44 169 GLU A N 1
ATOM 1333 C CA . GLU A 1 169 ? -19.649 7.416 17.790 1.00 89.44 169 GLU A CA 1
ATOM 1334 C C . GLU A 1 169 ? -19.423 6.874 19.211 1.00 89.44 169 GLU A C 1
ATOM 1336 O O . GLU A 1 169 ? -19.197 7.646 20.139 1.00 89.44 169 GLU A O 1
ATOM 1341 N N . GLU A 1 170 ? -19.419 5.550 19.379 1.00 85.00 170 GLU A N 1
ATOM 1342 C CA . GLU A 1 170 ? -19.148 4.851 20.643 1.00 85.00 170 GLU A CA 1
ATOM 1343 C C . GLU A 1 170 ? -17.638 4.744 20.955 1.00 85.00 170 GLU A C 1
ATOM 1345 O O . GLU A 1 170 ? -17.237 4.128 21.943 1.00 85.00 170 GLU A O 1
ATOM 1350 N N . GLY A 1 171 ? -16.786 5.358 20.126 1.00 90.25 171 GLY A N 1
ATOM 1351 C CA . GLY A 1 171 ? -15.335 5.191 20.146 1.00 90.25 171 GLY A CA 1
ATOM 1352 C C . GLY A 1 171 ? -14.871 4.029 19.261 1.00 90.25 171 GLY A C 1
ATOM 1353 O O . GLY A 1 171 ? -15.638 3.143 18.898 1.00 90.25 171 GLY A O 1
ATOM 1354 N N . GLY A 1 172 ? -13.594 4.039 18.869 1.00 95.38 172 GLY A N 1
ATOM 1355 C CA . GLY A 1 172 ? -13.043 3.050 17.935 1.00 95.38 172 GLY A CA 1
ATOM 1356 C C . GLY A 1 172 ? -13.532 3.241 16.493 1.00 95.38 172 GLY A C 1
ATOM 1357 O O . GLY A 1 172 ? -13.778 4.364 16.049 1.00 95.38 172 GLY A O 1
ATOM 1358 N N . TYR A 1 173 ? -13.631 2.142 15.742 1.00 97.50 173 TYR A N 1
ATOM 1359 C CA . TYR A 1 173 ? -13.897 2.148 14.305 1.00 97.50 173 TYR A CA 1
ATOM 1360 C C . TYR A 1 173 ? -14.931 1.101 13.890 1.00 97.50 173 TYR A C 1
ATOM 1362 O O . TYR A 1 173 ? -14.842 -0.071 14.250 1.00 97.50 173 TYR A O 1
ATOM 1370 N N . SER A 1 174 ? -15.859 1.502 13.027 1.00 96.62 174 SER A N 1
ATOM 1371 C CA . SER A 1 174 ? -16.689 0.588 12.247 1.00 96.62 174 SER A CA 1
ATOM 1372 C C . SER A 1 174 ? -15.889 0.064 11.062 1.00 96.62 174 SER A C 1
ATOM 1374 O O . SER A 1 174 ? -15.308 0.843 10.304 1.00 96.62 174 SER A O 1
ATOM 1376 N N . SER A 1 175 ? -15.890 -1.251 10.864 1.00 95.75 175 SER A N 1
ATOM 1377 C CA . SER A 1 175 ? -15.187 -1.872 9.745 1.00 95.75 175 SER A CA 1
ATOM 1378 C C . SER A 1 175 ? -16.154 -2.191 8.604 1.00 95.75 175 SER A C 1
ATOM 1380 O O . SER A 1 175 ? -17.106 -2.948 8.795 1.00 95.75 175 SER A O 1
ATOM 1382 N N . LEU A 1 176 ? -15.917 -1.637 7.414 1.00 96.25 176 LEU A N 1
ATOM 1383 C CA . LEU A 1 176 ? -16.822 -1.729 6.266 1.00 96.25 176 LEU A CA 1
ATOM 1384 C C . LEU A 1 176 ? -16.129 -2.405 5.074 1.00 96.25 176 LEU A C 1
ATOM 1386 O O . LEU A 1 176 ? -15.099 -1.900 4.624 1.00 96.25 176 LEU A O 1
ATOM 1390 N N . PRO A 1 177 ? -16.691 -3.489 4.507 1.00 96.94 177 PRO A N 1
ATOM 1391 C CA . PRO A 1 177 ? -16.092 -4.154 3.357 1.00 96.94 177 PRO A CA 1
ATOM 1392 C C . PRO A 1 177 ? -16.168 -3.277 2.101 1.00 96.94 177 PRO A C 1
ATOM 1394 O O . PRO A 1 177 ? -17.109 -2.502 1.899 1.00 96.94 177 PRO A O 1
ATOM 1397 N N . ARG A 1 178 ? -15.171 -3.416 1.236 1.00 95.94 178 ARG A N 1
ATOM 1398 C CA . ARG A 1 178 ? -15.044 -2.784 -0.075 1.00 95.94 178 ARG A CA 1
ATOM 1399 C C . ARG A 1 178 ? -14.522 -3.813 -1.067 1.00 95.94 178 ARG A C 1
ATOM 1401 O O . ARG A 1 178 ? -13.755 -4.700 -0.714 1.00 95.94 178 ARG A O 1
ATOM 1408 N N . THR A 1 179 ? -14.951 -3.688 -2.316 1.00 96.12 179 THR A N 1
ATOM 1409 C CA . THR A 1 179 ? -14.348 -4.417 -3.437 1.00 96.12 179 THR A CA 1
ATOM 1410 C C . THR A 1 179 ? -13.290 -3.521 -4.063 1.00 96.12 179 THR A C 1
ATOM 1412 O O . THR A 1 179 ? -13.545 -2.331 -4.264 1.00 96.12 179 THR A O 1
ATOM 1415 N N . LEU A 1 180 ? -12.107 -4.065 -4.343 1.00 94.00 180 LEU A N 1
ATOM 1416 C CA . LEU A 1 180 ? -11.061 -3.341 -5.051 1.00 94.00 180 LEU A CA 1
ATOM 1417 C C . LEU A 1 180 ? -11.558 -2.965 -6.449 1.00 94.00 180 LEU A C 1
ATOM 1419 O O . LEU A 1 180 ? -12.134 -3.784 -7.163 1.00 94.00 180 LEU A O 1
ATOM 1423 N N . TRP A 1 181 ? -11.320 -1.717 -6.837 1.00 91.06 181 TRP A N 1
ATOM 1424 C CA . TRP A 1 181 ? -11.655 -1.210 -8.159 1.00 91.06 181 TRP A CA 1
ATOM 1425 C C . TRP A 1 181 ? -10.436 -0.573 -8.815 1.00 91.06 181 TRP A C 1
ATOM 1427 O O . TRP A 1 181 ? -9.510 -0.116 -8.138 1.00 91.06 181 TRP A O 1
ATOM 1437 N N . PHE A 1 182 ? -10.496 -0.515 -10.141 1.00 90.50 182 PHE A N 1
ATOM 1438 C CA . PHE A 1 182 ? -9.571 0.225 -10.985 1.00 90.50 182 PHE A CA 1
ATOM 1439 C C . PHE A 1 182 ? -10.365 1.238 -11.817 1.00 90.50 182 PHE A C 1
ATOM 1441 O O . PHE A 1 182 ? -11.554 1.022 -12.115 1.00 90.50 182 PHE A O 1
ATOM 1448 N N . ASP A 1 183 ? -9.732 2.365 -12.115 1.00 86.12 183 ASP A N 1
ATOM 1449 C CA . ASP A 1 183 ? -10.286 3.433 -12.948 1.00 86.12 183 ASP A CA 1
ATOM 1450 C C . ASP A 1 183 ? -9.990 3.196 -14.432 1.00 86.12 183 ASP A C 1
ATOM 1452 O O . ASP A 1 183 ? -8.875 2.720 -14.759 1.00 86.12 183 ASP A O 1
#

Organism: Armatimonas rosea (NCBI:txid685828)

Secondary structure (DSSP, 8-state):
--HHHHHHHHHHHHTT-SSHHHHHHHHHHHHHHHHHS---TT----S--SSSSEEEE-S-TT-SSEEEEEEE-TT-EEEEE--TT--EEEEEEES-EEEEEEEEEEEETTEEEEEEEEEEEE-BT-EEEE-SSSSSSEEEEE--SSS-EEEEEEESS---EEEEEEE-TTSSEEEEEEE----

Nearest PDB structures (foldseek):
  4ubg-assembly1_A  TM=8.143E-01  e=5.451E-11  Rattus norvegicus
  4xfh-assembly1_A  TM=8.155E-01  e=1.500E-10  Rattus norvegicus
  4xfg-assembly1_A  TM=7.731E-01  e=1.198E-10  Rattus norvegicus
  6s0p-assembly1_A  TM=6.942E-01  e=7.696E-08  Arabidopsis thaliana
  6s7e-assembly1_A  TM=6.155E-01  e=2.506E-07  Arabidopsis thaliana

InterPro domains:
  IPR010300 Cysteine dioxygenase type I [PF05995] (52-165)
  IPR010300 Cysteine dioxygenase type I [PTHR12918] (24-168)
  IPR011051 RmlC-like cupin domain superfamily [SSF51182] (22-167)
  IPR014710 RmlC-like jelly roll fold [G3DSA:2.60.120.10] (2-179)